Protein AF-A0A537FEA0-F1 (afdb_monomer_lite)

Radius of gyration: 25.4 Å; chains: 1; bounding box: 52×46×59 Å

Sequence (191 aa):
MRYHQATWNEPLLVERSVPGKIGHNSRMLTRKEADLVGEQCWKIIPPPLLREGLPRLPELSEPEVIRHFTRLSQENYAPDLGIYPLGSCTMKYNPKISEVIVQNHKLEKLHPEQEESTIQGILAILYKLERTLAEITGMSRDSLQPAAGAHGEFLGALIMRAHHRSQGELEPVPLWLDSRWSSYHRTQRGW

Secondary structure (DSSP, 8-state):
------------TTTS--TT--S--TTPPPHHHHHHH-TTGGGGS-GGGS-SS--------HHHHHHHHHHHHHTS--TTTS----TTTT-----HHHHHHHTSHHHHT--TTS-GGG-HHHHHHHHHHHHHHHHHHT-S------SSHHHHHHHHHHHHHHHHHHHT---SS-GGGSTTTHHHHHTTS--

Structure (mmCIF, N/CA/C/O backbone):
data_AF-A0A537FEA0-F1
#
_entry.id   AF-A0A537FEA0-F1
#
loop_
_atom_site.group_PDB
_atom_site.id
_atom_site.type_symbol
_atom_site.label_atom_id
_atom_site.label_alt_id
_atom_site.label_comp_id
_atom_site.label_asym_id
_atom_site.label_entity_id
_atom_site.label_seq_id
_atom_site.pdbx_PDB_ins_code
_atom_site.Cartn_x
_atom_site.Cartn_y
_atom_site.Cartn_z
_atom_site.occupancy
_atom_site.B_iso_or_equiv
_atom_site.auth_seq_id
_atom_site.auth_comp_id
_atom_site.auth_asym_id
_atom_site.auth_atom_id
_atom_site.pdbx_PDB_model_num
ATOM 1 N N . MET A 1 1 ? 27.346 -13.649 14.120 1.00 64.88 1 MET A N 1
ATOM 2 C CA . MET A 1 1 ? 27.071 -13.638 12.666 1.00 64.88 1 MET A CA 1
ATOM 3 C C . MET A 1 1 ? 27.475 -12.271 12.136 1.00 64.88 1 MET A C 1
ATOM 5 O O . MET A 1 1 ? 27.083 -11.286 12.747 1.00 64.88 1 MET A O 1
ATOM 9 N N . ARG A 1 2 ? 28.324 -12.191 11.105 1.00 81.00 2 ARG A N 1
ATOM 10 C CA . ARG A 1 2 ? 28.756 -10.918 10.502 1.00 81.00 2 ARG A CA 1
ATOM 11 C C . ARG A 1 2 ? 27.959 -10.727 9.216 1.00 81.00 2 ARG A C 1
ATOM 13 O O . ARG A 1 2 ? 28.070 -11.558 8.321 1.00 81.00 2 ARG A O 1
ATOM 20 N N . TYR A 1 3 ? 27.114 -9.702 9.164 1.00 85.38 3 TYR A N 1
ATOM 21 C CA . TYR A 1 3 ? 26.368 -9.370 7.955 1.00 85.38 3 TYR A CA 1
ATOM 22 C C . TYR A 1 3 ? 27.274 -8.594 6.991 1.00 85.38 3 TYR A C 1
ATOM 24 O O . TYR A 1 3 ? 27.988 -7.682 7.410 1.00 85.38 3 TYR A O 1
ATOM 32 N N . HIS A 1 4 ? 27.257 -8.978 5.718 1.00 88.31 4 HIS A N 1
ATOM 33 C CA . HIS A 1 4 ? 27.987 -8.313 4.644 1.00 88.31 4 HIS A CA 1
ATOM 34 C C . HIS A 1 4 ? 26.969 -7.857 3.598 1.00 88.31 4 HIS A C 1
ATOM 36 O O . HIS A 1 4 ? 26.429 -8.688 2.871 1.00 88.31 4 HIS A O 1
ATOM 42 N N . GLN A 1 5 ? 26.685 -6.553 3.563 1.00 91.19 5 GLN A N 1
ATOM 43 C CA . GLN A 1 5 ? 25.780 -5.959 2.578 1.00 91.19 5 GLN A CA 1
ATOM 44 C C . GLN A 1 5 ? 26.377 -6.130 1.178 1.00 91.19 5 GLN A C 1
ATOM 46 O O . GLN A 1 5 ? 27.566 -5.861 0.983 1.00 91.19 5 GLN A O 1
ATOM 51 N N . ALA A 1 6 ? 25.568 -6.572 0.213 1.00 93.81 6 ALA A N 1
ATOM 52 C CA . ALA A 1 6 ? 25.994 -6.557 -1.179 1.00 93.81 6 ALA A CA 1
ATOM 53 C C . ALA A 1 6 ? 26.132 -5.107 -1.657 1.00 93.81 6 ALA A C 1
ATOM 55 O O . ALA A 1 6 ? 25.351 -4.243 -1.264 1.00 93.81 6 ALA A O 1
ATOM 56 N N . THR A 1 7 ? 27.116 -4.856 -2.512 1.00 94.56 7 THR A N 1
ATOM 57 C CA . THR A 1 7 ? 27.288 -3.576 -3.195 1.00 94.56 7 THR A CA 1
ATOM 58 C C . THR A 1 7 ? 27.452 -3.840 -4.684 1.00 94.56 7 THR A C 1
ATOM 60 O O . THR A 1 7 ? 28.306 -4.617 -5.116 1.00 94.56 7 THR A O 1
ATOM 63 N N . TRP A 1 8 ? 26.605 -3.210 -5.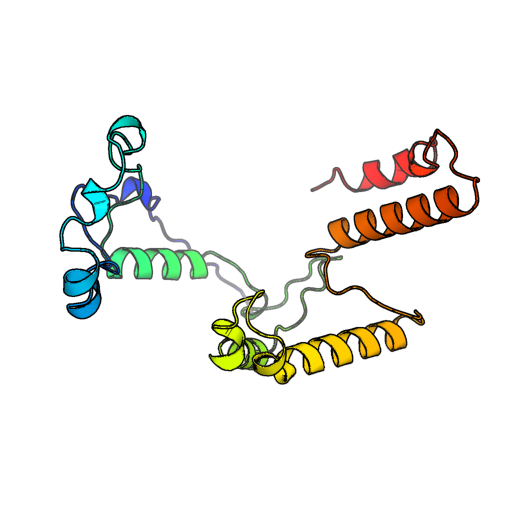481 1.00 94.56 8 TRP A N 1
ATOM 64 C CA . TRP A 1 8 ? 26.554 -3.327 -6.924 1.00 94.56 8 TRP A CA 1
ATOM 65 C C . TRP A 1 8 ? 26.934 -1.979 -7.528 1.00 94.56 8 TRP A C 1
ATOM 67 O O . TRP A 1 8 ? 26.296 -0.961 -7.290 1.00 94.56 8 TRP A O 1
ATOM 77 N N . ASN A 1 9 ? 27.979 -1.959 -8.355 1.00 93.31 9 ASN A N 1
ATOM 78 C CA . ASN A 1 9 ? 28.293 -0.784 -9.166 1.00 93.31 9 ASN A CA 1
ATOM 79 C C . ASN A 1 9 ? 27.363 -0.758 -10.389 1.00 93.31 9 ASN A C 1
ATOM 81 O O . ASN A 1 9 ? 27.760 -1.141 -11.492 1.00 93.31 9 ASN A O 1
ATOM 85 N N . GLU A 1 10 ? 26.093 -0.424 -10.162 1.00 91.62 10 GLU A N 1
ATOM 86 C CA . GLU A 1 10 ? 25.050 -0.408 -11.183 1.00 91.62 10 GLU A CA 1
ATOM 87 C C . GLU A 1 10 ? 24.505 1.016 -11.403 1.00 91.62 10 GLU A C 1
ATOM 89 O O . GLU A 1 10 ? 24.127 1.675 -10.436 1.00 91.62 10 GLU A O 1
ATOM 94 N N . PRO A 1 11 ? 24.431 1.500 -12.657 1.00 94.31 11 PRO A N 1
ATOM 95 C CA . PRO A 1 11 ? 23.817 2.791 -12.961 1.00 94.31 11 PRO A CA 1
ATOM 96 C C . PRO A 1 11 ? 22.295 2.775 -12.746 1.00 94.31 11 PRO A C 1
ATOM 98 O O . PRO A 1 11 ? 21.652 1.720 -12.733 1.00 94.31 11 PRO A O 1
ATOM 101 N N . LEU A 1 12 ? 21.695 3.960 -12.633 1.00 94.12 12 LEU A N 1
ATOM 102 C CA . LEU A 1 12 ? 20.247 4.120 -12.503 1.00 94.12 12 LEU A CA 1
ATOM 103 C C . LEU A 1 12 ? 19.520 3.534 -13.723 1.00 94.12 12 LEU A C 1
ATOM 105 O O . LEU A 1 12 ? 20.030 3.548 -14.845 1.00 94.12 12 LEU A O 1
ATOM 109 N N . LEU A 1 13 ? 18.270 3.089 -13.545 1.00 93.75 13 LEU A N 1
ATOM 110 C CA . LEU A 1 13 ? 17.459 2.554 -14.653 1.00 93.75 13 LEU A CA 1
ATOM 111 C C . LEU A 1 13 ? 17.381 3.505 -15.855 1.00 93.75 13 LEU A C 1
ATOM 113 O O . LEU A 1 13 ? 17.429 3.061 -16.999 1.00 93.75 13 LEU A O 1
ATOM 117 N N . VAL A 1 14 ? 17.289 4.811 -15.593 1.00 93.00 14 VAL A N 1
ATOM 118 C CA . VAL A 1 14 ? 17.223 5.852 -16.631 1.00 93.00 14 VAL A CA 1
ATOM 119 C C . VAL A 1 14 ? 18.514 5.969 -17.441 1.00 93.00 14 VAL A C 1
ATOM 121 O O . VAL A 1 14 ? 18.455 6.267 -18.627 1.00 93.00 14 VAL A O 1
ATOM 124 N N . GLU A 1 15 ? 19.664 5.671 -16.840 1.00 94.38 15 GLU A N 1
ATOM 125 C CA . GLU A 1 15 ? 20.976 5.695 -17.499 1.00 94.38 15 GLU A CA 1
ATOM 126 C C . GLU A 1 15 ? 21.212 4.430 -18.336 1.00 94.38 15 GLU A C 1
ATOM 128 O O . GLU A 1 15 ? 21.978 4.442 -19.294 1.00 94.38 15 GLU A O 1
ATOM 133 N N . ARG A 1 16 ? 20.520 3.333 -18.000 1.00 92.25 16 ARG A N 1
ATOM 134 C CA . ARG A 1 16 ? 20.528 2.072 -18.762 1.00 92.25 16 ARG A CA 1
ATOM 135 C C . ARG A 1 16 ? 19.525 2.053 -19.917 1.00 92.25 16 ARG A C 1
ATOM 137 O O . ARG A 1 16 ? 19.497 1.086 -20.683 1.00 92.25 16 ARG A O 1
ATOM 144 N N . SER A 1 17 ? 18.685 3.081 -20.005 1.00 94.25 17 SER A N 1
ATOM 145 C CA . SER A 1 17 ? 17.630 3.203 -21.004 1.00 94.25 17 SER A CA 1
ATOM 146 C C . SER A 1 17 ? 18.211 3.205 -22.415 1.00 94.25 17 SER A C 1
ATOM 148 O O . SER A 1 17 ? 19.153 3.940 -22.708 1.00 94.25 17 SER A O 1
ATOM 150 N N . VAL A 1 18 ? 17.623 2.409 -23.306 1.00 93.88 18 VAL A N 1
ATOM 151 C CA . VAL A 1 18 ? 17.974 2.401 -24.730 1.00 93.88 18 VAL A CA 1
ATOM 152 C C . VAL A 1 18 ? 16.720 2.731 -25.534 1.00 93.88 18 VAL A C 1
ATOM 154 O O . VAL A 1 18 ? 15.753 1.974 -25.430 1.00 93.88 18 VAL A O 1
ATOM 157 N N . PRO A 1 19 ? 16.726 3.803 -26.349 1.00 92.88 19 PRO A N 1
ATOM 158 C CA . PRO A 1 19 ? 15.563 4.189 -27.139 1.00 92.88 19 PRO A CA 1
ATOM 159 C C . PRO A 1 19 ? 14.991 3.038 -27.973 1.00 92.88 19 PRO A C 1
ATOM 161 O O . PRO A 1 19 ? 15.728 2.322 -28.652 1.00 92.88 19 PRO A O 1
ATOM 164 N N . GLY A 1 20 ? 13.673 2.864 -27.923 1.00 89.56 20 GLY A N 1
ATOM 165 C CA . GLY A 1 20 ? 12.919 1.821 -28.615 1.00 89.56 20 GLY A CA 1
ATOM 166 C C . GLY A 1 20 ? 12.928 0.448 -27.938 1.00 89.56 20 GLY A C 1
ATOM 167 O O . GLY A 1 20 ? 12.318 -0.485 -28.464 1.00 89.56 20 GLY A O 1
ATOM 168 N N . LYS A 1 21 ? 13.608 0.273 -26.797 1.00 92.81 21 LYS A N 1
ATOM 169 C CA . LYS A 1 21 ? 13.678 -1.026 -26.118 1.00 92.81 21 LYS A CA 1
ATOM 170 C C . LYS A 1 21 ? 12.399 -1.303 -25.320 1.00 92.81 21 LYS A C 1
ATOM 172 O O . LYS A 1 21 ? 11.984 -0.515 -24.475 1.00 92.81 21 LYS A O 1
ATOM 177 N N . ILE A 1 22 ? 11.811 -2.477 -25.551 1.00 89.75 22 ILE A N 1
ATOM 178 C CA . ILE A 1 22 ? 10.548 -2.904 -24.937 1.00 89.75 22 ILE A CA 1
ATOM 179 C C . ILE A 1 22 ? 10.812 -4.059 -23.969 1.00 89.75 22 ILE A C 1
ATOM 181 O O . ILE A 1 22 ? 11.431 -5.057 -24.338 1.00 89.75 22 ILE A O 1
ATOM 185 N N . GLY A 1 23 ? 10.323 -3.927 -22.736 1.00 88.94 23 GLY A N 1
ATOM 186 C CA . GLY A 1 23 ? 10.422 -4.968 -21.713 1.00 88.94 23 GLY A CA 1
ATOM 187 C C . GLY A 1 23 ? 9.227 -5.892 -21.707 1.00 88.94 23 GLY A C 1
ATOM 188 O O . GLY A 1 23 ? 9.357 -7.075 -21.996 1.00 88.94 23 GLY A O 1
ATOM 189 N N . HIS A 1 24 ? 8.061 -5.329 -21.420 1.00 85.25 24 HIS A N 1
ATOM 190 C CA . HIS A 1 24 ? 6.809 -6.058 -21.365 1.00 85.25 24 HIS A CA 1
ATOM 191 C C . HIS A 1 24 ? 5.748 -5.289 -22.150 1.00 85.25 24 HIS A C 1
ATOM 193 O O . HIS A 1 24 ? 5.544 -4.096 -21.922 1.00 85.25 24 HIS A O 1
ATOM 199 N N . ASN A 1 25 ? 5.071 -5.967 -23.075 1.00 73.56 25 ASN A N 1
ATOM 200 C CA . ASN A 1 25 ? 3.978 -5.381 -23.843 1.00 73.56 25 ASN A CA 1
ATOM 201 C C . ASN A 1 25 ? 2.633 -5.835 -23.258 1.00 73.56 25 ASN A C 1
ATOM 203 O O . ASN A 1 25 ? 2.031 -6.794 -23.731 1.00 73.56 25 ASN A O 1
ATOM 207 N N . SER A 1 26 ? 2.174 -5.146 -22.211 1.00 63.19 26 SER A N 1
ATOM 208 C CA . SER A 1 26 ? 0.910 -5.447 -21.520 1.00 63.19 26 SER A CA 1
ATOM 209 C C . SER A 1 26 ? -0.341 -4.957 -22.254 1.00 63.19 26 SER A C 1
ATOM 211 O O . SER A 1 26 ? -1.447 -5.172 -21.766 1.00 63.19 26 SER A O 1
ATOM 213 N N . ARG A 1 27 ? -0.201 -4.256 -23.388 1.00 61.91 27 ARG A N 1
ATOM 214 C CA . ARG A 1 27 ? -1.307 -3.531 -24.038 1.00 61.91 27 ARG A CA 1
ATOM 215 C C . ARG A 1 27 ? -1.502 -3.889 -25.507 1.00 61.91 27 ARG A C 1
ATOM 217 O O . ARG A 1 27 ? -1.879 -3.041 -26.311 1.00 61.91 27 ARG A O 1
ATOM 224 N N . MET A 1 28 ? -1.290 -5.149 -25.865 1.00 66.19 28 MET A N 1
ATOM 225 C CA . MET A 1 28 ? -1.922 -5.658 -27.080 1.00 66.19 28 MET A CA 1
ATOM 226 C C . MET A 1 28 ? -3.409 -5.827 -26.773 1.00 66.19 28 MET A C 1
ATOM 228 O O . MET A 1 28 ? -3.755 -6.601 -25.882 1.00 66.19 28 MET A O 1
ATOM 232 N N . LEU A 1 29 ? -4.267 -5.078 -27.475 1.00 70.00 29 LEU A N 1
ATOM 233 C CA . LEU A 1 29 ? -5.712 -5.295 -27.412 1.00 70.00 29 LEU A CA 1
ATOM 234 C C . LEU A 1 29 ? -5.974 -6.779 -27.672 1.00 70.00 29 LEU A C 1
ATOM 236 O O . LEU A 1 29 ? -5.484 -7.345 -28.655 1.00 70.00 29 LEU A O 1
ATOM 240 N N . THR A 1 30 ? -6.744 -7.423 -26.802 1.00 79.12 30 THR A N 1
ATOM 241 C CA . THR A 1 30 ? -7.284 -8.736 -27.137 1.00 79.12 30 THR A CA 1
ATOM 242 C C . THR A 1 30 ? -8.150 -8.598 -28.384 1.00 79.12 30 THR A C 1
ATOM 244 O O . THR A 1 30 ? -8.709 -7.537 -28.661 1.00 79.12 30 THR A O 1
ATOM 247 N N . ARG A 1 31 ? -8.320 -9.688 -29.137 1.00 78.62 31 ARG A N 1
ATOM 248 C CA . ARG A 1 31 ? -9.149 -9.664 -30.350 1.00 78.62 31 ARG A CA 1
ATOM 249 C C . ARG A 1 31 ? -10.565 -9.138 -30.076 1.00 78.62 31 ARG A C 1
ATOM 251 O O . ARG A 1 31 ? -11.065 -8.326 -30.835 1.00 78.62 31 ARG A O 1
ATOM 258 N N . LYS A 1 32 ? -11.148 -9.511 -28.930 1.00 82.81 32 LYS A N 1
ATOM 259 C CA . LYS A 1 32 ? -12.459 -9.017 -28.482 1.00 82.81 32 LYS A CA 1
ATOM 260 C C . LYS A 1 32 ? -12.472 -7.511 -28.220 1.00 82.81 32 LYS A C 1
ATOM 262 O O . LYS A 1 32 ? -13.445 -6.851 -28.556 1.00 82.81 32 LYS A O 1
ATOM 267 N N . GLU A 1 33 ? -11.426 -6.969 -27.605 1.00 81.44 33 GLU A N 1
ATOM 268 C CA . GLU A 1 33 ? -11.328 -5.525 -27.373 1.00 81.44 33 GLU A CA 1
ATOM 269 C C . GLU A 1 33 ? -11.119 -4.779 -28.691 1.00 81.44 33 GLU A C 1
ATOM 271 O O . GLU A 1 33 ? -11.784 -3.777 -28.926 1.00 81.44 33 GLU A O 1
ATOM 276 N N . ALA A 1 34 ? -10.266 -5.295 -29.581 1.00 82.06 34 ALA A N 1
ATOM 277 C CA . ALA A 1 34 ? -10.060 -4.720 -30.907 1.00 82.06 34 ALA A CA 1
ATOM 278 C C . ALA A 1 34 ? -11.358 -4.705 -31.734 1.00 82.06 34 ALA A C 1
ATOM 280 O O . ALA A 1 34 ? -11.646 -3.698 -32.375 1.00 82.06 34 ALA A O 1
ATOM 281 N N . ASP A 1 35 ? -12.172 -5.762 -31.657 1.00 84.38 35 ASP A N 1
ATOM 282 C CA . ASP A 1 35 ? -13.484 -5.825 -32.312 1.00 84.38 35 ASP A CA 1
ATOM 283 C C . ASP A 1 35 ? -14.481 -4.798 -31.728 1.00 84.38 35 ASP A C 1
ATOM 285 O O . ASP A 1 35 ? -15.324 -4.274 -32.454 1.00 84.38 35 ASP A O 1
ATOM 289 N N . LEU A 1 36 ? -14.389 -4.485 -30.427 1.00 83.56 36 LEU A N 1
ATOM 290 C CA . LEU A 1 36 ? -15.291 -3.550 -29.740 1.00 83.56 36 LEU A CA 1
ATOM 291 C C . LEU A 1 36 ? -14.905 -2.078 -29.918 1.00 83.56 36 LEU A C 1
ATOM 293 O O . LEU A 1 36 ? -15.780 -1.238 -30.120 1.00 83.56 36 LEU A O 1
ATOM 297 N N . VAL A 1 37 ? -13.618 -1.747 -29.789 1.00 80.31 37 VAL A N 1
ATOM 298 C CA . VAL A 1 37 ? -13.143 -0.350 -29.766 1.00 80.31 37 VAL A CA 1
ATOM 299 C C . VAL A 1 37 ? -12.335 0.047 -31.004 1.00 80.31 37 VAL A C 1
ATOM 301 O O . VAL A 1 37 ? -12.021 1.225 -31.178 1.00 80.31 37 VAL A O 1
ATOM 304 N N . GLY A 1 38 ? -12.014 -0.910 -31.876 1.00 79.88 38 GLY A N 1
ATOM 305 C CA . GLY A 1 38 ? -11.121 -0.728 -33.016 1.00 79.88 38 GLY A CA 1
ATOM 306 C C . GLY A 1 38 ? -9.644 -0.670 -32.610 1.00 79.88 38 GLY A C 1
ATOM 307 O O . GLY A 1 38 ? -9.281 -0.173 -31.544 1.00 79.88 38 GLY A O 1
ATOM 308 N N . GLU A 1 39 ? -8.751 -1.116 -33.498 1.00 77.25 39 GLU A N 1
ATOM 309 C CA . GLU A 1 39 ? -7.291 -1.114 -33.269 1.00 77.25 39 GLU A CA 1
ATOM 310 C C . GLU A 1 39 ? -6.698 0.293 -33.050 1.00 77.25 39 GLU A C 1
ATOM 312 O O . GLU A 1 39 ? -5.597 0.449 -32.526 1.00 77.25 39 GLU A O 1
ATOM 317 N N . GLN A 1 40 ? -7.431 1.337 -33.443 1.00 78.88 40 GLN A N 1
ATOM 318 C CA . GLN A 1 40 ? -7.041 2.741 -33.304 1.00 78.88 40 GLN A CA 1
ATOM 319 C C . GLN A 1 40 ? -8.017 3.512 -32.411 1.00 78.88 40 GLN A C 1
ATOM 321 O O . GLN A 1 40 ? -8.308 4.679 -32.674 1.00 78.88 40 GLN A O 1
ATOM 326 N N . CYS A 1 41 ? -8.520 2.870 -31.352 1.00 75.25 41 CYS A N 1
ATOM 327 C CA . CYS A 1 41 ? -9.482 3.453 -30.413 1.00 75.25 41 CYS A CA 1
ATOM 328 C C . CYS A 1 41 ? -9.048 4.821 -29.858 1.00 75.25 41 CYS A C 1
ATOM 330 O O . CYS A 1 41 ? -9.886 5.684 -29.620 1.00 75.25 41 CYS A O 1
ATOM 332 N N . TRP A 1 42 ? -7.741 5.075 -29.743 1.00 78.19 42 TRP A N 1
ATOM 333 C CA . TRP A 1 42 ? -7.177 6.359 -29.316 1.00 78.19 42 TRP A CA 1
ATOM 334 C C . TRP A 1 42 ? -7.552 7.546 -30.221 1.00 78.19 42 TRP A C 1
ATOM 336 O O . TRP A 1 42 ? -7.508 8.682 -29.757 1.00 78.19 42 TRP A O 1
ATOM 346 N N . LYS A 1 43 ? -7.971 7.319 -31.476 1.00 82.19 43 LYS A N 1
ATOM 347 C CA . LYS A 1 43 ? -8.463 8.378 -32.379 1.00 82.19 43 LYS A CA 1
ATOM 348 C C . LYS A 1 43 ? -9.756 9.043 -31.898 1.00 82.19 43 LYS A C 1
ATOM 350 O O . LYS A 1 43 ? -10.088 10.114 -32.394 1.00 82.19 43 LYS A O 1
ATOM 355 N N . ILE A 1 44 ? -10.475 8.434 -30.948 1.00 86.50 44 ILE A N 1
ATOM 356 C CA . ILE A 1 44 ? -11.645 9.057 -30.312 1.00 86.50 44 ILE A CA 1
ATOM 357 C C . ILE A 1 44 ? -11.259 10.254 -29.432 1.00 86.50 44 ILE A C 1
ATOM 359 O O . ILE A 1 44 ? -12.096 11.106 -29.146 1.00 86.50 44 ILE A O 1
ATOM 363 N N . ILE A 1 45 ? -10.000 10.321 -28.988 1.00 87.75 45 ILE A N 1
ATOM 364 C CA . ILE A 1 45 ? -9.514 11.381 -28.110 1.00 87.75 45 ILE A CA 1
ATOM 365 C C . ILE A 1 45 ? -9.259 12.635 -28.963 1.00 87.75 45 ILE A C 1
ATOM 367 O O . ILE A 1 45 ? -8.456 12.575 -29.899 1.00 87.75 45 ILE A O 1
ATOM 371 N N . PRO A 1 46 ? -9.903 13.779 -28.655 1.00 90.88 46 PRO A N 1
ATOM 372 C CA . PRO A 1 46 ? -9.660 15.037 -29.352 1.00 90.88 46 PRO A CA 1
ATOM 373 C C . PRO A 1 46 ? -8.166 15.399 -29.385 1.00 90.88 46 PRO A C 1
ATOM 375 O O . PRO A 1 46 ? -7.508 15.288 -28.347 1.00 90.88 46 PRO A O 1
ATOM 378 N N . PRO A 1 47 ? -7.626 15.905 -30.514 1.00 90.00 47 PRO A N 1
ATOM 379 C CA . PRO A 1 47 ? -6.200 16.215 -30.637 1.00 90.00 47 PRO A CA 1
ATOM 380 C C . PRO A 1 47 ? -5.610 17.092 -29.518 1.00 90.00 47 PRO A C 1
ATOM 382 O O . PRO A 1 47 ? -4.519 16.765 -29.063 1.00 90.00 47 PRO A O 1
ATOM 385 N N . PRO A 1 48 ? -6.307 18.123 -28.987 1.00 93.19 48 PRO A N 1
ATOM 386 C CA . PRO A 1 48 ? -5.785 18.930 -27.877 1.00 93.19 48 PRO A CA 1
ATOM 387 C C . PRO A 1 48 ? -5.608 18.174 -26.550 1.00 93.19 48 PRO A C 1
ATOM 389 O O . PRO A 1 48 ? -4.972 18.688 -25.636 1.00 93.19 48 PRO A O 1
ATOM 392 N N . LEU A 1 49 ? -6.205 16.986 -26.415 1.00 92.50 49 LEU A N 1
ATOM 393 C CA . LEU A 1 49 ? -6.092 16.130 -25.231 1.00 92.50 49 LEU A CA 1
ATOM 394 C C . LEU A 1 49 ? -5.043 15.025 -25.406 1.00 92.50 49 LEU A C 1
ATOM 396 O O . LEU A 1 49 ? -4.730 14.316 -24.448 1.00 92.50 49 LEU A O 1
ATOM 400 N N . LEU A 1 50 ? -4.507 14.854 -26.619 1.00 89.75 50 LEU A N 1
ATOM 401 C CA . LEU A 1 50 ? -3.423 13.917 -26.862 1.00 89.75 50 LEU A CA 1
ATOM 402 C C . LEU A 1 50 ? -2.128 14.488 -26.295 1.00 89.75 50 LEU A C 1
ATOM 404 O O . LEU A 1 50 ? -1.783 15.650 -26.492 1.00 89.75 50 LEU A O 1
ATOM 408 N N . ARG A 1 51 ? -1.385 13.638 -25.591 1.00 89.38 51 ARG A N 1
ATOM 409 C CA . ARG A 1 51 ? -0.066 14.001 -25.088 1.00 89.38 51 ARG A CA 1
ATOM 410 C C . ARG A 1 51 ? 0.886 14.236 -26.260 1.00 89.38 51 ARG A C 1
ATOM 412 O O . ARG A 1 51 ? 1.069 13.354 -27.097 1.00 89.38 51 ARG A O 1
ATOM 419 N N . GLU A 1 52 ? 1.569 15.372 -26.248 1.00 88.25 52 GLU A N 1
ATOM 420 C CA . GLU A 1 52 ? 2.703 15.615 -27.133 1.00 88.25 52 GLU A CA 1
ATOM 421 C C . GLU A 1 52 ? 3.948 14.893 -26.593 1.00 88.25 52 GLU A C 1
ATOM 423 O O . GLU A 1 52 ? 4.465 15.203 -25.517 1.00 88.25 52 GLU A O 1
ATOM 428 N N . GLY A 1 53 ? 4.416 13.889 -27.337 1.00 86.50 53 GLY A N 1
ATOM 429 C CA . GLY A 1 53 ? 5.619 13.124 -27.012 1.00 86.50 53 GLY A CA 1
ATOM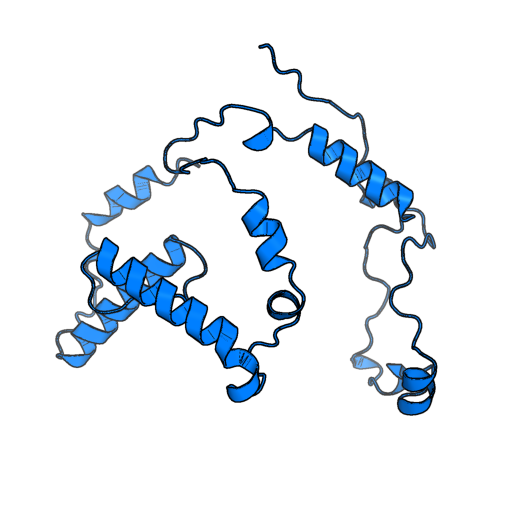 430 C C . GLY A 1 53 ? 5.441 12.049 -25.933 1.00 86.50 53 GLY A C 1
ATOM 431 O O . GLY A 1 53 ? 4.493 12.030 -25.142 1.00 86.50 53 GLY A O 1
ATOM 432 N N . LEU A 1 54 ? 6.390 11.114 -25.898 1.00 86.19 54 LEU A N 1
ATOM 433 C CA . LEU A 1 54 ? 6.396 10.023 -24.926 1.00 86.19 54 LEU A CA 1
ATOM 434 C C . LEU A 1 54 ? 6.844 10.515 -23.538 1.00 86.19 54 LEU A C 1
ATOM 436 O O . LEU A 1 54 ? 7.652 11.444 -23.431 1.00 86.19 54 LEU A O 1
ATOM 440 N N . PRO A 1 55 ? 6.342 9.917 -22.442 1.00 89.50 55 PRO A N 1
ATOM 441 C CA . PRO A 1 55 ? 6.939 10.134 -21.132 1.00 89.50 55 PRO A CA 1
ATOM 442 C C . PRO A 1 55 ? 8.394 9.663 -21.119 1.00 89.50 55 PRO A C 1
ATOM 444 O O . PRO A 1 55 ? 8.729 8.650 -21.723 1.00 89.50 55 PRO A O 1
ATOM 447 N N . ARG A 1 56 ? 9.244 10.373 -20.371 1.00 90.12 56 ARG A N 1
ATOM 448 C CA . ARG A 1 56 ? 10.655 10.015 -20.151 1.00 90.12 56 ARG A CA 1
ATOM 449 C C . ARG A 1 56 ? 10.785 8.861 -19.147 1.00 90.12 56 ARG A C 1
ATOM 451 O O . ARG A 1 56 ? 11.373 9.026 -18.083 1.00 90.12 56 ARG A O 1
ATOM 458 N N . LEU A 1 57 ? 10.149 7.733 -19.450 1.00 92.50 57 LEU A N 1
ATOM 459 C CA . LEU A 1 57 ? 10.310 6.480 -18.715 1.00 92.50 57 LEU A CA 1
ATOM 460 C C . LEU A 1 57 ? 11.502 5.704 -19.291 1.00 92.50 57 LEU A C 1
ATOM 462 O O . LEU A 1 57 ? 11.770 5.830 -20.484 1.00 92.50 57 LEU A O 1
ATOM 466 N N . PRO A 1 58 ? 12.219 4.915 -18.474 1.00 94.00 58 PRO A N 1
ATOM 467 C CA . PRO A 1 58 ? 13.322 4.107 -18.970 1.00 94.00 58 PRO A CA 1
ATOM 468 C C . PRO A 1 58 ? 12.821 2.995 -19.904 1.00 94.00 58 PRO A C 1
ATOM 470 O O . PRO A 1 58 ? 11.868 2.280 -19.595 1.00 94.00 58 PRO A O 1
ATOM 473 N N . GLU A 1 59 ? 13.506 2.834 -21.030 1.00 94.62 59 GLU A N 1
ATOM 474 C CA . GLU A 1 59 ? 13.240 1.842 -22.071 1.00 94.62 59 GLU A CA 1
ATOM 475 C C . GLU A 1 59 ? 14.204 0.661 -21.892 1.00 94.62 59 GLU A C 1
ATOM 477 O O . GLU A 1 59 ? 15.401 0.733 -22.197 1.00 94.62 59 GLU A O 1
ATOM 482 N N . LEU A 1 60 ? 13.691 -0.418 -21.299 1.00 94.56 60 LEU A N 1
ATOM 483 C CA . LEU A 1 60 ? 14.462 -1.541 -20.762 1.00 94.56 60 LEU A CA 1
ATOM 484 C C . LEU A 1 60 ? 13.785 -2.866 -21.091 1.00 94.56 60 LEU A C 1
ATOM 486 O O . LEU A 1 60 ? 12.562 -2.939 -21.145 1.00 94.56 60 LEU A O 1
ATOM 490 N N . SER A 1 61 ? 14.574 -3.925 -21.251 1.00 94.62 61 SER A N 1
ATOM 491 C CA . SER A 1 61 ? 14.053 -5.287 -21.378 1.00 94.62 61 SER A CA 1
ATOM 492 C C . SER A 1 61 ? 13.630 -5.847 -20.013 1.00 94.62 61 SER A C 1
ATOM 494 O O . SER A 1 61 ? 14.177 -5.460 -18.978 1.00 94.62 61 SER A O 1
ATOM 496 N N . GLU A 1 62 ? 12.698 -6.803 -19.985 1.00 94.62 62 GLU A N 1
ATOM 497 C CA . GLU A 1 62 ? 12.243 -7.432 -18.734 1.00 94.62 62 GLU A CA 1
ATOM 498 C C . GLU A 1 62 ? 13.404 -8.036 -17.907 1.00 94.62 62 GLU A C 1
ATOM 500 O O . GLU A 1 62 ? 13.493 -7.740 -16.712 1.00 94.62 62 GLU A O 1
ATOM 505 N N . PRO A 1 63 ? 14.383 -8.760 -18.495 1.00 95.00 63 PRO A N 1
ATOM 506 C CA . PRO A 1 63 ? 15.535 -9.251 -17.738 1.00 95.00 63 PRO A CA 1
ATOM 507 C C . PRO A 1 63 ? 16.413 -8.143 -17.144 1.00 95.00 63 PRO A C 1
ATOM 509 O O . PRO A 1 63 ? 17.046 -8.354 -16.110 1.00 95.00 63 PRO A O 1
ATOM 512 N N . GLU A 1 64 ? 16.501 -6.972 -17.784 1.00 94.94 64 GLU A N 1
ATOM 513 C CA . GLU A 1 64 ? 17.248 -5.835 -17.232 1.00 94.94 64 GLU A CA 1
ATOM 514 C C . GLU A 1 64 ? 16.566 -5.281 -15.983 1.00 94.94 64 GLU A C 1
ATOM 516 O O . GLU A 1 64 ? 17.251 -5.057 -14.985 1.00 94.94 64 GLU A O 1
ATOM 521 N N . VAL A 1 65 ? 15.237 -5.141 -16.019 1.00 95.12 65 VAL A N 1
ATOM 522 C CA . VAL A 1 65 ? 14.425 -4.693 -14.880 1.00 95.12 65 VAL A CA 1
ATOM 523 C C . VAL A 1 65 ? 14.523 -5.685 -13.719 1.00 95.12 65 VAL A C 1
ATOM 525 O O . VAL A 1 65 ? 14.800 -5.281 -12.590 1.00 95.12 65 VAL A O 1
ATOM 528 N N . ILE A 1 66 ? 14.378 -6.987 -13.995 1.00 95.94 66 ILE A N 1
ATOM 529 C CA . ILE A 1 66 ? 14.481 -8.037 -12.970 1.00 95.94 66 ILE A CA 1
ATOM 530 C C . ILE A 1 66 ? 15.861 -8.014 -12.306 1.00 95.94 66 ILE A C 1
ATOM 532 O O . ILE A 1 66 ? 15.952 -8.023 -11.077 1.00 95.94 66 ILE A O 1
ATOM 536 N N . ARG A 1 67 ? 16.945 -7.958 -13.096 1.00 95.50 67 ARG A N 1
ATOM 537 C CA . ARG A 1 67 ? 18.315 -7.903 -12.554 1.00 95.50 67 ARG A CA 1
ATOM 538 C C . ARG A 1 67 ? 18.517 -6.674 -11.676 1.00 95.50 67 ARG A C 1
ATOM 540 O O . ARG A 1 67 ? 19.089 -6.818 -10.601 1.00 95.50 67 ARG A O 1
ATOM 547 N N . HIS A 1 68 ? 18.029 -5.515 -12.114 1.00 95.88 68 HIS A N 1
ATOM 548 C CA . HIS A 1 68 ? 18.165 -4.271 -11.366 1.00 95.88 68 HIS A CA 1
ATOM 549 C C . HIS A 1 68 ? 17.495 -4.357 -9.990 1.00 95.88 68 HIS A C 1
ATOM 551 O O . HIS A 1 68 ? 18.161 -4.196 -8.972 1.00 95.88 68 HIS A O 1
ATOM 557 N N . PHE A 1 69 ? 16.202 -4.696 -9.932 1.00 96.69 69 PHE A N 1
ATOM 558 C CA . PHE A 1 69 ? 15.483 -4.758 -8.654 1.00 96.69 69 PHE A CA 1
ATOM 559 C C . PHE A 1 69 ? 15.955 -5.905 -7.753 1.00 96.69 69 PHE A C 1
ATOM 561 O O . PHE A 1 69 ? 15.977 -5.754 -6.533 1.00 96.69 69 PHE A O 1
ATOM 568 N N . THR A 1 70 ? 16.404 -7.024 -8.332 1.00 96.56 70 THR A N 1
ATOM 569 C CA . THR A 1 70 ? 17.021 -8.113 -7.557 1.00 96.56 70 THR A CA 1
ATOM 570 C C . THR A 1 70 ? 18.304 -7.637 -6.882 1.00 96.56 70 THR A C 1
ATOM 572 O O . THR A 1 70 ? 18.495 -7.880 -5.695 1.00 96.56 70 THR A O 1
ATOM 575 N N . ARG A 1 71 ? 19.173 -6.921 -7.598 1.00 95.81 71 ARG A N 1
ATOM 576 C CA . ARG A 1 71 ? 20.415 -6.380 -7.032 1.00 95.81 71 ARG A CA 1
ATOM 577 C C . ARG A 1 71 ? 20.139 -5.297 -6.002 1.00 95.81 71 ARG A C 1
ATOM 579 O O . ARG A 1 71 ? 20.663 -5.395 -4.901 1.00 95.81 71 ARG A O 1
ATOM 586 N N . LEU A 1 72 ? 19.231 -4.368 -6.298 1.00 95.19 72 LEU A N 1
ATOM 587 C CA . LEU A 1 72 ? 18.815 -3.325 -5.359 1.00 95.19 72 LEU A CA 1
ATOM 588 C C . LEU A 1 72 ? 18.246 -3.916 -4.057 1.00 95.19 72 LEU A C 1
ATOM 590 O O . LEU A 1 72 ? 18.544 -3.427 -2.972 1.00 95.19 72 LEU A O 1
ATOM 594 N N . SER A 1 73 ? 17.492 -5.020 -4.130 1.00 95.44 73 SER A N 1
ATOM 595 C CA . SER A 1 73 ? 17.024 -5.716 -2.922 1.00 95.44 73 SER A CA 1
ATOM 596 C C . SER A 1 73 ? 18.162 -6.289 -2.070 1.00 95.44 73 SER A C 1
ATOM 598 O O . SER A 1 73 ? 18.031 -6.353 -0.852 1.00 95.44 73 SER A O 1
ATOM 600 N N . GLN A 1 74 ? 19.287 -6.666 -2.685 1.00 94.31 74 GLN A N 1
ATOM 601 C CA . GLN A 1 74 ? 20.470 -7.168 -1.982 1.00 94.31 74 GLN A CA 1
ATOM 602 C C . GLN A 1 74 ? 21.313 -6.042 -1.374 1.00 94.31 74 GLN A C 1
ATOM 604 O O . GLN A 1 74 ? 22.151 -6.328 -0.520 1.00 94.31 74 GLN A O 1
ATOM 609 N N . GLU A 1 75 ? 21.110 -4.789 -1.793 1.00 94.38 75 GLU A N 1
ATOM 610 C CA . GLU A 1 75 ? 21.718 -3.587 -1.195 1.00 94.38 75 GLU A CA 1
ATOM 611 C C . GLU A 1 75 ? 20.898 -3.021 -0.028 1.00 94.38 75 GLU A C 1
ATOM 613 O O . GLU A 1 75 ? 21.371 -2.137 0.683 1.00 94.38 75 GLU A O 1
ATOM 618 N N . ASN A 1 76 ? 19.701 -3.566 0.218 1.00 93.00 76 ASN A N 1
ATOM 619 C CA . ASN A 1 76 ? 18.887 -3.232 1.379 1.00 93.00 76 ASN A CA 1
ATOM 620 C C . ASN A 1 76 ? 19.076 -4.244 2.512 1.00 93.00 76 ASN A C 1
ATOM 622 O O . ASN A 1 76 ? 19.092 -5.460 2.306 1.00 93.00 76 ASN A O 1
ATOM 626 N N . TYR A 1 77 ? 19.163 -3.735 3.738 1.00 93.25 77 TYR A N 1
ATOM 627 C CA . TYR A 1 77 ? 18.981 -4.548 4.934 1.00 93.25 77 TYR A CA 1
ATOM 628 C C . TYR A 1 77 ? 17.485 -4.630 5.261 1.00 93.25 77 TYR A C 1
ATOM 630 O O . TYR A 1 77 ? 16.758 -3.648 5.118 1.00 93.25 77 TYR A O 1
ATOM 638 N N . ALA A 1 78 ? 17.010 -5.794 5.702 1.00 91.81 78 ALA A N 1
ATOM 639 C CA . ALA A 1 78 ? 15.596 -6.033 5.979 1.00 91.81 78 ALA A CA 1
ATOM 640 C C . ALA A 1 78 ? 15.416 -6.844 7.273 1.00 91.81 78 ALA A C 1
ATOM 642 O O . ALA A 1 78 ? 16.309 -7.618 7.626 1.00 91.81 78 ALA A O 1
ATOM 643 N N . PRO A 1 79 ? 14.257 -6.742 7.955 1.00 92.31 79 PRO A N 1
ATOM 644 C CA . PRO A 1 79 ? 13.945 -7.557 9.138 1.00 92.31 79 PRO A CA 1
ATOM 645 C C . PRO A 1 79 ? 14.004 -9.070 8.890 1.00 92.31 79 PRO A C 1
ATOM 647 O O . PRO A 1 79 ? 14.220 -9.843 9.817 1.00 92.31 79 PRO A O 1
ATOM 650 N N . ASP A 1 80 ? 13.844 -9.496 7.634 1.00 91.75 80 ASP A N 1
ATOM 651 C CA . ASP A 1 80 ? 13.983 -10.898 7.229 1.00 91.75 80 ASP A CA 1
ATOM 652 C C . ASP A 1 80 ? 15.437 -11.406 7.293 1.00 91.75 80 ASP A C 1
ATOM 654 O O . ASP A 1 80 ? 15.662 -12.612 7.365 1.00 91.75 80 ASP A O 1
ATOM 658 N N . LEU A 1 81 ? 16.428 -10.506 7.251 1.00 91.56 81 LEU A N 1
ATOM 659 C CA . LEU A 1 81 ? 17.855 -10.849 7.236 1.00 91.56 81 LEU A CA 1
ATOM 660 C C . LEU A 1 81 ? 18.470 -10.903 8.641 1.00 91.56 81 LEU A C 1
ATOM 662 O O . LEU A 1 81 ? 19.517 -11.525 8.829 1.00 91.56 81 LEU A O 1
ATOM 666 N N . GLY A 1 82 ? 17.846 -10.258 9.628 1.00 90.75 82 GLY A N 1
ATOM 667 C CA . GLY A 1 82 ? 18.344 -10.214 10.997 1.00 90.75 82 GLY A CA 1
ATOM 668 C C . GLY A 1 82 ? 17.637 -9.179 11.872 1.00 90.75 82 GLY A C 1
ATOM 669 O O . GLY A 1 82 ? 16.614 -8.605 11.507 1.00 90.75 82 GLY A O 1
ATOM 670 N N . ILE A 1 83 ? 18.200 -8.937 13.059 1.00 91.94 83 ILE A N 1
ATOM 671 C CA . ILE A 1 83 ? 17.637 -7.993 14.036 1.00 91.94 83 ILE A CA 1
ATOM 672 C C . ILE A 1 83 ? 17.656 -6.573 13.456 1.00 91.94 83 ILE A C 1
ATOM 674 O O . ILE A 1 83 ? 18.678 -6.133 12.924 1.00 91.94 83 ILE A O 1
ATOM 678 N N . TYR A 1 84 ? 16.538 -5.860 13.609 1.00 94.12 84 TYR A N 1
ATOM 679 C CA . TYR A 1 84 ? 16.327 -4.506 13.094 1.00 94.12 84 TYR A CA 1
ATOM 680 C C . TYR A 1 84 ? 15.853 -3.568 14.231 1.00 94.12 84 TYR A C 1
ATOM 682 O O . TYR A 1 84 ? 14.657 -3.308 14.366 1.00 94.12 84 TYR A O 1
ATOM 690 N N . PRO A 1 85 ? 16.752 -3.093 15.120 1.00 92.19 85 PRO A N 1
ATOM 691 C CA . PRO A 1 85 ? 16.374 -2.494 16.403 1.00 92.19 85 PRO A CA 1
ATOM 692 C C . PRO A 1 85 ? 16.047 -0.995 16.285 1.00 92.19 85 PRO A C 1
ATOM 694 O O . PRO A 1 85 ? 16.700 -0.152 16.897 1.00 92.19 85 PRO A O 1
ATOM 697 N N . LEU A 1 86 ? 15.028 -0.652 15.495 1.00 91.94 86 LEU A N 1
ATOM 698 C CA . LEU A 1 86 ? 14.522 0.719 15.426 1.00 91.94 86 LEU A CA 1
ATOM 699 C C . LEU A 1 86 ? 13.477 0.972 16.517 1.00 91.94 86 LEU A C 1
ATOM 701 O O . LEU A 1 86 ? 12.404 0.358 16.528 1.00 91.94 86 LEU A O 1
ATOM 705 N N . GLY A 1 87 ? 13.790 1.902 17.422 1.00 93.56 87 GLY A N 1
ATOM 706 C CA . GLY A 1 87 ? 12.844 2.407 18.417 1.00 93.56 87 GLY A CA 1
ATOM 707 C C . GLY A 1 87 ? 11.615 3.032 17.753 1.00 93.56 87 GLY A C 1
ATOM 708 O O . GLY A 1 87 ? 11.714 3.597 16.668 1.00 93.56 87 GLY A O 1
ATOM 709 N N . SER A 1 88 ? 10.449 2.900 18.388 1.00 93.00 88 SER A N 1
ATOM 710 C CA . SER A 1 88 ? 9.144 3.403 17.912 1.00 93.00 88 SER A CA 1
ATOM 711 C C . SER A 1 88 ? 8.599 2.808 16.601 1.00 93.00 88 SER A C 1
ATOM 713 O O . SER A 1 88 ? 7.407 2.935 16.350 1.00 93.00 88 SER A O 1
ATOM 715 N N . CYS A 1 89 ? 9.404 2.111 15.793 1.00 93.31 89 CYS A N 1
ATOM 716 C CA . CYS A 1 89 ? 8.950 1.486 14.542 1.00 93.31 89 CYS A CA 1
ATOM 717 C C . CYS A 1 89 ? 8.340 0.089 14.732 1.00 93.31 89 CYS A C 1
ATOM 719 O O . CYS A 1 89 ? 7.688 -0.421 13.828 1.00 93.31 89 CYS A O 1
ATOM 721 N N . THR A 1 90 ? 8.576 -0.551 15.885 1.00 92.88 90 THR A N 1
ATOM 722 C CA . THR A 1 90 ? 8.095 -1.912 16.196 1.00 92.88 90 THR A CA 1
ATOM 723 C C . THR A 1 90 ? 8.380 -2.901 15.054 1.00 92.88 90 THR A C 1
ATOM 725 O O . THR A 1 90 ? 7.468 -3.553 14.542 1.00 92.88 90 THR A O 1
ATOM 728 N N . MET A 1 91 ? 9.655 -3.023 14.662 1.00 94.62 91 MET A N 1
ATOM 729 C CA . MET A 1 91 ? 10.131 -3.909 13.585 1.00 94.62 91 MET A CA 1
ATOM 730 C C . MET A 1 91 ? 10.022 -5.397 13.969 1.00 94.62 91 MET A C 1
ATOM 732 O O . MET A 1 91 ? 11.015 -6.085 14.203 1.00 94.62 91 MET A O 1
ATOM 736 N N . LYS A 1 92 ? 8.785 -5.879 14.102 1.00 94.44 92 LYS A N 1
ATOM 737 C CA . LYS A 1 92 ? 8.440 -7.268 14.406 1.00 94.44 92 LYS A CA 1
ATOM 738 C C . LYS A 1 92 ? 8.495 -8.122 13.141 1.00 94.44 92 LYS A C 1
ATOM 740 O O . LYS A 1 92 ? 8.489 -7.606 12.030 1.00 94.44 92 LYS A O 1
ATOM 745 N N . TYR A 1 93 ? 8.488 -9.438 13.322 1.00 94.50 93 TYR A N 1
ATOM 746 C CA . TYR A 1 93 ? 8.352 -10.371 12.209 1.00 94.50 93 TYR A CA 1
ATOM 747 C C . TYR A 1 93 ? 7.048 -10.132 11.429 1.00 94.50 93 TYR A C 1
ATOM 749 O O . TYR A 1 93 ? 5.979 -10.029 12.033 1.00 94.50 93 TYR A O 1
ATOM 757 N N . ASN A 1 94 ? 7.144 -10.105 10.097 1.00 95.75 94 ASN A N 1
ATOM 758 C CA . ASN A 1 94 ? 6.016 -10.078 9.167 1.00 95.75 94 ASN A CA 1
ATOM 759 C C . ASN A 1 94 ? 5.710 -11.517 8.701 1.00 95.75 94 ASN A C 1
ATOM 761 O O . ASN A 1 94 ? 6.453 -12.051 7.868 1.00 95.75 94 ASN A O 1
ATOM 765 N N . PRO A 1 95 ? 4.644 -12.171 9.209 1.00 96.38 95 PRO A N 1
ATOM 766 C CA . PRO A 1 95 ? 4.323 -13.546 8.843 1.00 96.38 95 PRO A CA 1
ATOM 767 C C . PRO A 1 95 ? 4.127 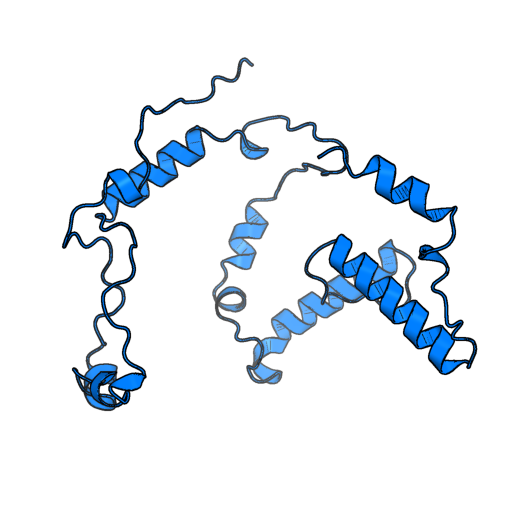-13.716 7.341 1.00 96.38 95 PRO A C 1
ATOM 769 O O . PRO A 1 95 ? 3.280 -13.059 6.745 1.00 96.38 95 PRO A O 1
ATOM 772 N N . LYS A 1 96 ? 4.867 -14.646 6.723 1.00 95.62 96 LYS A N 1
ATOM 773 C CA . LYS A 1 96 ? 4.783 -14.875 5.265 1.00 95.62 96 LYS A CA 1
ATOM 774 C C . LYS A 1 96 ? 3.416 -15.387 4.817 1.00 95.62 96 LYS A C 1
ATOM 776 O O . LYS A 1 96 ? 3.014 -15.148 3.686 1.00 95.62 96 LYS A O 1
ATOM 781 N N . ILE A 1 97 ? 2.670 -16.020 5.722 1.00 97.12 97 ILE A N 1
ATOM 782 C CA . ILE A 1 97 ? 1.279 -16.402 5.472 1.00 97.12 97 ILE A CA 1
ATOM 783 C C . ILE A 1 97 ? 0.378 -15.189 5.193 1.00 97.12 97 ILE A C 1
ATOM 785 O O . ILE A 1 97 ? -0.562 -15.313 4.415 1.00 97.12 97 ILE A O 1
ATOM 789 N N . SER A 1 98 ? 0.675 -14.013 5.760 1.00 95.88 98 SER A N 1
ATOM 790 C CA . SER A 1 98 ? -0.102 -12.796 5.508 1.00 95.88 98 SER A CA 1
ATOM 791 C C . SER A 1 98 ? -0.028 -12.381 4.039 1.00 95.88 98 SER A C 1
ATOM 793 O O . SER A 1 98 ? -1.064 -12.078 3.455 1.00 95.88 98 SER A O 1
ATOM 795 N N . GLU A 1 99 ? 1.157 -12.462 3.423 1.00 95.88 99 GLU A N 1
ATOM 796 C CA . GLU A 1 99 ? 1.352 -12.193 1.988 1.00 95.88 99 GLU A CA 1
ATOM 797 C C . GLU A 1 99 ? 0.540 -13.162 1.119 1.00 95.88 99 GLU A C 1
ATOM 799 O O . GLU A 1 99 ? -0.147 -12.753 0.186 1.00 95.88 99 GLU A O 1
ATOM 804 N N . VAL A 1 100 ? 0.538 -14.450 1.476 1.00 96.25 100 VAL A N 1
ATOM 805 C CA . VAL A 1 100 ? -0.246 -15.475 0.766 1.00 96.25 100 VAL A CA 1
ATOM 806 C C . VAL A 1 100 ? -1.750 -15.195 0.860 1.00 96.25 100 VAL A C 1
ATOM 808 O O . VAL A 1 100 ? -2.477 -15.385 -0.113 1.00 96.25 100 VAL A O 1
ATOM 811 N N . ILE A 1 101 ? -2.231 -14.735 2.019 1.00 94.56 101 ILE A N 1
ATOM 812 C CA . ILE A 1 101 ? -3.648 -14.407 2.219 1.00 94.56 101 ILE A CA 1
ATOM 813 C C . ILE A 1 101 ? -4.052 -13.206 1.358 1.00 94.56 101 ILE A C 1
ATOM 815 O O . ILE A 1 101 ? -5.081 -13.277 0.687 1.00 94.56 101 ILE A O 1
ATOM 819 N N . VAL A 1 102 ? -3.265 -12.123 1.343 1.00 94.31 102 VAL A N 1
ATOM 820 C CA . VAL A 1 102 ? -3.618 -10.905 0.585 1.00 94.31 102 VAL A CA 1
ATOM 821 C C . VAL A 1 102 ? -3.481 -11.079 -0.930 1.00 94.31 102 VAL A C 1
ATOM 823 O O . VAL A 1 102 ? -4.224 -10.447 -1.674 1.00 94.31 102 VAL A O 1
ATOM 826 N N . GLN A 1 103 ? -2.615 -11.989 -1.392 1.00 95.38 103 GLN A N 1
ATOM 827 C CA . GLN A 1 103 ? -2.494 -12.382 -2.805 1.00 95.38 103 GLN A CA 1
ATOM 828 C C . GLN A 1 103 ? -3.643 -13.277 -3.297 1.00 95.38 103 GLN A C 1
ATOM 830 O O . GLN A 1 103 ? -3.679 -13.690 -4.457 1.00 95.38 103 GLN A O 1
ATOM 835 N N . ASN A 1 104 ? -4.607 -13.613 -2.437 1.00 94.31 104 ASN A N 1
ATOM 836 C CA . ASN A 1 104 ? -5.801 -14.314 -2.875 1.00 94.31 104 ASN A CA 1
ATOM 837 C C . ASN A 1 104 ? -6.606 -13.423 -3.835 1.00 94.31 104 ASN A C 1
ATOM 839 O O . ASN A 1 104 ? -6.999 -12.318 -3.469 1.00 94.31 104 ASN A O 1
ATOM 843 N N . HIS A 1 105 ? -6.933 -13.930 -5.028 1.00 92.94 105 HIS A N 1
ATOM 844 C CA . HIS A 1 105 ? -7.725 -13.206 -6.033 1.00 92.94 105 HIS A CA 1
ATOM 845 C C . HIS A 1 105 ? -9.057 -12.651 -5.496 1.00 92.94 105 HIS A C 1
ATOM 847 O O . HIS A 1 105 ? -9.524 -11.623 -5.977 1.00 92.94 105 HIS A O 1
ATOM 853 N N . LYS A 1 106 ? -9.656 -13.298 -4.485 1.00 91.19 106 LYS A N 1
ATOM 854 C CA . LYS A 1 106 ? -10.887 -12.839 -3.819 1.00 91.19 106 LYS A CA 1
ATOM 855 C C . LYS A 1 106 ? -10.695 -11.581 -2.966 1.00 91.19 106 LYS A C 1
ATOM 857 O O . LYS A 1 106 ? -11.687 -11.016 -2.531 1.00 91.19 106 LYS A O 1
ATOM 862 N N . LEU A 1 107 ? -9.454 -11.185 -2.685 1.00 92.62 107 LEU A N 1
ATOM 863 C CA . LEU A 1 107 ? -9.088 -9.941 -2.006 1.00 92.62 107 LEU A CA 1
ATOM 864 C C . LEU A 1 107 ? -8.399 -8.974 -2.973 1.00 92.62 107 LEU A C 1
ATOM 866 O O . LEU A 1 107 ? -8.812 -7.826 -3.081 1.00 92.62 107 LEU A O 1
ATOM 870 N N . GLU A 1 108 ? -7.401 -9.451 -3.720 1.00 94.62 108 GLU A N 1
ATOM 871 C CA . GLU A 1 108 ? -6.586 -8.630 -4.625 1.00 94.62 108 GLU A CA 1
ATOM 872 C C . GLU A 1 108 ? -7.410 -7.961 -5.739 1.00 94.62 108 GLU A C 1
ATOM 874 O O . GLU A 1 108 ? -7.102 -6.851 -6.166 1.00 94.62 108 GLU A O 1
ATOM 879 N N . LYS A 1 109 ? -8.459 -8.633 -6.233 1.00 94.69 109 LYS A N 1
ATOM 880 C CA . LYS A 1 109 ? -9.279 -8.151 -7.357 1.00 94.69 109 LYS A CA 1
ATOM 881 C C . LYS A 1 109 ? -10.582 -7.478 -6.925 1.00 94.69 109 LYS A C 1
ATOM 883 O O . LYS A 1 109 ? -11.460 -7.279 -7.761 1.00 94.69 109 LYS A O 1
ATOM 888 N N . LEU A 1 110 ? -10.732 -7.139 -5.645 1.00 95.25 110 LEU A N 1
ATOM 889 C CA . LEU A 1 110 ? -11.917 -6.433 -5.166 1.00 95.25 110 LEU A CA 1
ATOM 890 C C . LEU A 1 110 ? -11.911 -4.980 -5.652 1.00 95.25 110 LEU A C 1
ATOM 892 O O . LEU A 1 110 ? -10.952 -4.244 -5.430 1.00 95.25 110 LEU A O 1
ATOM 896 N N . HIS A 1 111 ? -13.011 -4.552 -6.269 1.00 95.94 111 HIS A N 1
ATOM 897 C CA . HIS A 1 111 ? -13.251 -3.139 -6.540 1.00 95.94 111 HIS A CA 1
ATOM 898 C C . HIS A 1 111 ? -13.973 -2.508 -5.333 1.00 95.94 111 HIS A C 1
ATOM 900 O O . HIS A 1 111 ? -14.952 -3.094 -4.866 1.00 95.94 111 HIS A O 1
ATOM 906 N N . PRO A 1 112 ? -13.549 -1.335 -4.823 1.00 94.56 112 PRO A N 1
ATOM 907 C CA . PRO A 1 112 ? -14.182 -0.706 -3.658 1.00 94.56 112 PRO A CA 1
ATOM 908 C C . PRO A 1 112 ? -15.683 -0.425 -3.829 1.00 94.56 112 PRO A C 1
ATOM 910 O O . PRO A 1 112 ? -16.442 -0.590 -2.887 1.00 94.56 112 PRO A O 1
ATOM 913 N N . GLU A 1 113 ? -16.104 -0.068 -5.046 1.00 96.00 113 GLU A N 1
ATOM 914 C CA . GLU A 1 113 ? -17.500 0.273 -5.391 1.00 96.00 113 GLU A CA 1
ATOM 915 C C . GLU A 1 113 ? -18.310 -0.901 -5.980 1.00 96.00 113 GLU A C 1
ATOM 917 O O . GLU A 1 113 ? -19.331 -0.685 -6.631 1.00 96.00 113 GLU A O 1
ATOM 922 N N . GLN A 1 114 ? -17.837 -2.147 -5.870 1.00 96.12 114 GLN A N 1
ATOM 923 C CA . GLN A 1 114 ? -18.651 -3.278 -6.333 1.00 96.12 114 GLN A CA 1
ATOM 924 C C . GLN A 1 114 ? -19.822 -3.534 -5.374 1.00 96.12 114 GLN A C 1
ATOM 926 O O . GLN A 1 114 ? -19.772 -3.168 -4.202 1.00 96.12 114 GLN A O 1
ATOM 931 N N . GLU A 1 115 ? -20.868 -4.189 -5.872 1.00 97.50 115 GLU A N 1
ATOM 932 C CA . GLU A 1 115 ? -22.088 -4.432 -5.104 1.00 97.50 115 GLU A CA 1
ATOM 933 C C . GLU A 1 115 ? -21.796 -5.122 -3.758 1.00 97.50 115 GLU A C 1
ATOM 935 O O . GLU A 1 115 ? -21.121 -6.155 -3.710 1.00 97.50 115 GLU A O 1
ATOM 940 N N . GLU A 1 116 ? -22.355 -4.589 -2.666 1.00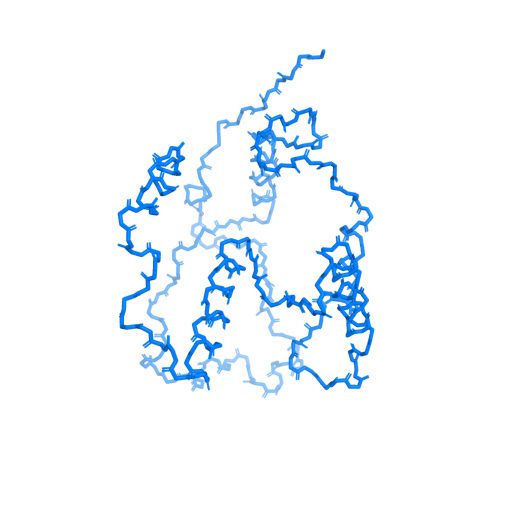 96.81 116 GLU A N 1
ATOM 941 C CA . GLU A 1 116 ? -22.110 -5.069 -1.299 1.00 96.81 116 GLU A CA 1
ATOM 942 C C . GLU A 1 116 ? -22.404 -6.567 -1.114 1.00 96.81 116 GLU A C 1
ATOM 944 O O . GLU A 1 116 ? -21.721 -7.252 -0.344 1.00 96.81 116 GLU A O 1
ATOM 949 N N . SER A 1 117 ? -23.390 -7.110 -1.837 1.00 97.25 117 SER A N 1
ATOM 950 C CA . SER A 1 117 ? -23.743 -8.534 -1.769 1.00 97.25 117 SER A CA 1
ATOM 951 C C . SER A 1 117 ? -22.595 -9.447 -2.224 1.00 97.25 117 SER A C 1
ATOM 953 O O . SER A 1 117 ? -22.462 -10.570 -1.735 1.00 97.25 117 SER A O 1
ATOM 955 N N . THR A 1 118 ? -21.702 -8.945 -3.082 1.00 96.50 118 THR A N 1
ATOM 956 C CA . THR A 1 118 ? -20.558 -9.688 -3.628 1.00 96.50 118 THR A CA 1
ATOM 957 C C . THR A 1 118 ? -19.318 -9.641 -2.727 1.00 96.50 118 THR A C 1
ATOM 959 O O . THR A 1 118 ? -18.385 -10.421 -2.922 1.00 96.50 118 THR A O 1
ATOM 962 N N . ILE A 1 119 ? -19.313 -8.781 -1.696 1.00 96.75 119 ILE A N 1
ATOM 963 C CA . ILE A 1 119 ? -18.136 -8.490 -0.851 1.00 96.75 119 ILE A CA 1
ATOM 964 C C . ILE A 1 119 ? -18.330 -8.781 0.635 1.00 96.75 119 ILE A C 1
ATOM 966 O O . ILE A 1 119 ? -17.516 -8.376 1.468 1.00 96.75 119 ILE A O 1
ATOM 970 N N . GLN A 1 120 ? -19.359 -9.546 0.994 1.00 96.44 120 GLN A N 1
ATOM 971 C CA . GLN A 1 120 ? -19.645 -9.883 2.394 1.00 96.44 120 GLN A CA 1
ATOM 972 C C . GLN A 1 120 ? -18.452 -10.521 3.128 1.00 96.44 120 GLN A C 1
ATOM 974 O O . GLN A 1 120 ? -18.287 -10.327 4.331 1.00 96.44 120 GLN A O 1
ATOM 979 N N . GLY A 1 121 ? -17.569 -11.225 2.409 1.00 95.00 121 GLY A N 1
ATOM 980 C CA . GLY A 1 121 ? -16.338 -11.782 2.973 1.00 95.00 121 GLY A CA 1
ATOM 981 C C . GLY A 1 121 ? -15.393 -10.720 3.548 1.00 95.00 121 GLY A C 1
ATOM 982 O O . GLY A 1 121 ? -14.987 -10.833 4.705 1.00 95.00 121 GLY A O 1
ATOM 983 N N . ILE A 1 122 ? -15.064 -9.675 2.778 1.00 96.00 122 ILE A N 1
ATOM 984 C CA . ILE A 1 122 ? -14.178 -8.600 3.255 1.00 96.00 122 ILE A CA 1
ATOM 985 C C . ILE A 1 122 ? -14.877 -7.733 4.305 1.00 96.00 122 ILE A C 1
ATOM 987 O O . ILE A 1 122 ? -14.254 -7.382 5.303 1.00 96.00 122 ILE A O 1
ATOM 991 N N . LEU A 1 123 ? -16.180 -7.470 4.159 1.00 96.94 123 LEU A N 1
ATOM 992 C CA . LEU A 1 123 ? -16.946 -6.716 5.156 1.00 96.94 123 LEU A CA 1
ATOM 993 C C . LEU A 1 123 ? -16.953 -7.424 6.517 1.00 96.94 123 LEU A C 1
ATOM 995 O O . LEU A 1 123 ? -16.746 -6.787 7.548 1.00 96.94 123 LEU A O 1
ATOM 999 N N . ALA A 1 124 ? -17.090 -8.753 6.531 1.00 97.75 124 ALA A N 1
ATOM 1000 C CA . ALA A 1 124 ? -16.984 -9.540 7.755 1.00 97.75 124 ALA A CA 1
ATOM 1001 C C . ALA A 1 124 ? -15.578 -9.479 8.381 1.00 97.75 124 ALA A C 1
ATOM 1003 O O . ALA A 1 124 ? -15.462 -9.446 9.607 1.00 97.75 124 ALA A O 1
ATOM 1004 N N . ILE A 1 125 ? -14.513 -9.463 7.569 1.00 96.75 125 ILE A N 1
ATOM 1005 C CA . ILE A 1 125 ? -13.129 -9.308 8.049 1.00 96.75 125 ILE A CA 1
ATOM 1006 C C . ILE A 1 125 ? -12.938 -7.924 8.681 1.00 96.75 125 ILE A C 1
ATOM 1008 O O . ILE A 1 125 ? -12.450 -7.840 9.808 1.00 96.75 125 ILE A O 1
ATOM 1012 N N . LEU A 1 126 ? -13.364 -6.860 7.995 1.00 97.31 126 LEU A N 1
ATOM 1013 C CA . LEU A 1 126 ? -13.274 -5.482 8.483 1.00 97.31 126 LEU A CA 1
ATOM 1014 C C . LEU A 1 126 ? -14.050 -5.302 9.790 1.00 97.31 126 LEU A C 1
ATOM 1016 O O . LEU A 1 126 ? -13.507 -4.775 10.756 1.00 97.31 126 LEU A O 1
ATOM 1020 N N . TYR A 1 127 ? -15.281 -5.811 9.858 1.00 98.38 127 TYR A N 1
ATOM 1021 C CA . TYR A 1 127 ? -16.092 -5.752 11.071 1.00 98.38 127 TYR A CA 1
ATOM 1022 C C . TYR A 1 127 ? -15.420 -6.464 12.252 1.00 98.38 127 TYR A C 1
ATOM 1024 O O . TYR A 1 127 ? -15.323 -5.913 13.346 1.00 98.38 127 TYR A O 1
ATOM 1032 N N . LYS A 1 128 ? -14.915 -7.687 12.046 1.00 98.50 128 LYS A N 1
ATOM 1033 C CA . LYS A 1 128 ? -14.232 -8.441 13.109 1.00 98.50 128 LYS A CA 1
ATOM 1034 C C . LYS A 1 128 ? -12.965 -7.736 13.584 1.00 98.50 128 LYS A C 1
ATOM 1036 O O . LYS A 1 128 ? -12.720 -7.697 14.788 1.00 98.50 128 LYS A O 1
ATOM 1041 N N . LEU A 1 129 ? -12.182 -7.177 12.663 1.00 98.38 129 LEU A N 1
ATOM 1042 C CA . LEU A 1 129 ? -10.991 -6.405 13.000 1.00 98.38 129 LEU A CA 1
ATOM 1043 C C . LEU A 1 129 ? -11.350 -5.170 13.835 1.00 98.38 129 LEU A C 1
ATOM 1045 O O . LEU A 1 129 ? -10.766 -4.970 14.894 1.00 98.38 129 LEU A O 1
ATOM 1049 N N . GLU A 1 130 ? -12.345 -4.399 13.403 1.00 98.44 130 GLU A N 1
ATOM 1050 C CA . GLU A 1 130 ? -12.832 -3.207 14.105 1.00 98.44 130 GLU A CA 1
ATOM 1051 C C . GLU A 1 130 ? -13.323 -3.536 15.523 1.00 98.44 130 GLU A C 1
ATOM 1053 O O . GLU A 1 130 ? -12.958 -2.855 16.478 1.00 98.44 130 GLU A O 1
ATOM 1058 N N . ARG A 1 131 ? -14.068 -4.635 15.701 1.00 98.50 131 ARG A N 1
ATOM 1059 C CA . ARG A 1 131 ? -14.486 -5.107 17.033 1.00 98.50 131 ARG A CA 1
ATOM 1060 C C . ARG A 1 131 ? -13.319 -5.546 17.909 1.00 98.50 131 ARG A C 1
ATOM 1062 O O . ARG A 1 131 ? -13.319 -5.249 19.098 1.00 98.50 131 ARG A O 1
ATOM 1069 N N . THR A 1 132 ? -12.335 -6.222 17.326 1.00 98.56 132 THR A N 1
ATOM 1070 C CA . THR A 1 132 ? -11.162 -6.714 18.061 1.00 98.56 132 THR A CA 1
ATOM 1071 C C . THR A 1 132 ? -10.297 -5.553 18.549 1.00 98.56 132 THR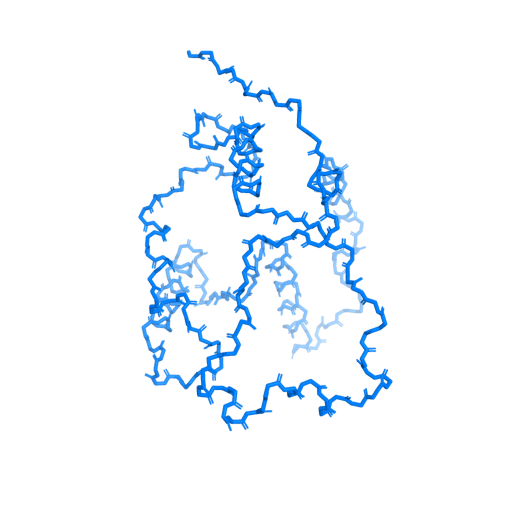 A C 1
ATOM 1073 O O . THR A 1 132 ? -9.842 -5.557 19.688 1.00 98.56 132 THR A O 1
ATOM 1076 N N . LEU A 1 133 ? -10.087 -4.534 17.712 1.00 98.25 133 LEU A N 1
ATOM 1077 C CA . LEU A 1 133 ? -9.348 -3.329 18.097 1.00 98.25 133 LEU A CA 1
ATOM 1078 C C . LEU A 1 133 ? -10.087 -2.536 19.182 1.00 98.25 133 LEU A C 1
ATOM 1080 O O . LEU A 1 133 ? -9.455 -2.122 20.157 1.00 98.25 133 LEU A O 1
ATOM 1084 N N . ALA A 1 134 ? -11.414 -2.424 19.076 1.00 98.12 134 ALA A N 1
ATOM 1085 C CA . ALA A 1 134 ? -12.222 -1.715 20.060 1.00 98.12 134 ALA A CA 1
ATOM 1086 C C . ALA A 1 134 ? -12.155 -2.405 21.432 1.00 98.12 134 ALA A C 1
ATOM 1088 O O . ALA A 1 134 ? -12.016 -1.742 22.458 1.00 98.12 134 ALA A O 1
ATOM 1089 N N . GLU A 1 135 ? -12.167 -3.741 21.451 1.00 98.31 135 GLU A N 1
ATOM 1090 C CA . GLU A 1 135 ? -11.983 -4.533 22.670 1.00 98.31 135 GLU A CA 1
ATOM 1091 C C . GLU A 1 135 ? -10.585 -4.345 23.281 1.00 98.31 135 GLU A C 1
ATOM 1093 O O . GLU A 1 135 ? -10.472 -4.103 24.481 1.00 98.31 135 GLU A O 1
ATOM 1098 N N . ILE A 1 136 ? -9.523 -4.387 22.466 1.00 98.31 136 ILE A N 1
ATOM 1099 C CA . ILE A 1 136 ? -8.134 -4.202 22.929 1.00 98.31 136 ILE A CA 1
ATOM 1100 C C . ILE A 1 136 ? -7.910 -2.797 23.508 1.00 98.31 136 ILE A C 1
ATOM 1102 O O . ILE A 1 136 ? -7.171 -2.639 24.480 1.00 98.31 136 ILE A O 1
ATOM 1106 N N . THR A 1 137 ? -8.509 -1.772 22.899 1.00 97.56 137 THR A N 1
ATOM 1107 C CA . THR A 1 137 ? -8.305 -0.363 23.273 1.00 97.56 137 THR A CA 1
ATOM 1108 C C . THR A 1 137 ? -9.301 0.149 24.314 1.00 97.56 137 THR A C 1
ATOM 1110 O O . THR A 1 137 ? -9.093 1.227 24.871 1.00 97.56 137 THR A O 1
ATOM 1113 N N . GLY A 1 138 ? -10.372 -0.599 24.593 1.00 97.88 138 GLY A N 1
ATOM 1114 C CA . GLY A 1 138 ? -11.465 -0.164 25.466 1.00 97.88 138 GLY A CA 1
ATOM 1115 C C . GLY A 1 138 ? -12.381 0.893 24.836 1.00 97.88 138 GLY A C 1
ATOM 1116 O O . GLY A 1 138 ? -13.073 1.611 25.558 1.00 97.88 138 GLY A O 1
ATOM 1117 N N . MET A 1 139 ? -12.382 1.014 23.507 1.00 97.31 139 MET A N 1
ATOM 1118 C CA . MET A 1 139 ? -13.223 1.955 22.764 1.00 97.31 139 MET A CA 1
ATOM 1119 C C . MET A 1 139 ? -14.586 1.344 22.420 1.00 97.31 139 MET A C 1
ATOM 1121 O O . MET A 1 139 ? -14.770 0.129 22.373 1.00 97.31 139 MET A O 1
ATOM 1125 N N . SER A 1 140 ? -15.580 2.190 22.139 1.00 97.12 140 SER A N 1
ATOM 1126 C CA . SER A 1 140 ? -16.896 1.719 21.683 1.00 97.12 140 SER A CA 1
ATOM 1127 C C . SER A 1 140 ? -16.876 1.291 20.210 1.00 97.12 140 SER A C 1
ATOM 1129 O O . SER A 1 140 ? -17.481 0.276 19.837 1.00 97.12 140 SER A O 1
ATOM 1131 N N . ARG A 1 141 ? -16.165 2.052 19.372 1.00 96.69 141 ARG A N 1
ATOM 1132 C CA . ARG A 1 141 ? -16.000 1.888 17.922 1.00 96.69 141 ARG A CA 1
ATOM 1133 C C . ARG A 1 141 ? -14.592 2.281 17.498 1.00 96.69 141 ARG A C 1
ATOM 1135 O O . ARG A 1 141 ? -14.010 3.174 18.104 1.00 96.69 141 ARG A O 1
ATOM 1142 N N . ASP A 1 142 ? -14.129 1.661 16.422 1.00 96.12 142 ASP A N 1
ATOM 1143 C CA . ASP A 1 142 ? -12.909 2.028 15.711 1.00 96.12 142 ASP A CA 1
ATOM 1144 C C . ASP A 1 142 ? -13.214 2.375 14.249 1.00 96.12 142 ASP A C 1
ATOM 1146 O O . ASP A 1 142 ? -14.226 1.962 13.681 1.00 96.12 142 ASP A O 1
ATOM 1150 N N . SER A 1 143 ? -12.326 3.151 13.624 1.00 96.25 143 SER A N 1
ATOM 1151 C CA . SER A 1 143 ? -12.376 3.440 12.188 1.00 96.25 143 SER A CA 1
ATOM 1152 C C . SER A 1 143 ? -11.162 2.843 11.491 1.00 96.25 143 SER A C 1
ATOM 1154 O O . SER A 1 143 ? -10.025 3.133 11.854 1.00 96.25 143 SER A O 1
ATOM 1156 N N . LEU A 1 144 ? -11.410 2.045 10.451 1.00 97.62 144 LEU A N 1
ATOM 1157 C CA . LEU A 1 144 ? -10.372 1.444 9.604 1.00 97.62 144 LEU A CA 1
ATOM 1158 C C . LEU A 1 144 ? -10.030 2.304 8.373 1.00 97.62 144 LEU A C 1
ATOM 1160 O O . LEU A 1 144 ? -9.307 1.860 7.488 1.00 97.62 144 LEU A O 1
ATOM 1164 N N . GLN A 1 145 ? -10.570 3.523 8.292 1.00 97.38 145 GLN A N 1
ATOM 1165 C CA . GLN A 1 145 ? -10.366 4.435 7.164 1.00 97.38 145 GLN A CA 1
ATOM 1166 C C . GLN A 1 145 ? -8.971 5.100 7.123 1.00 97.38 145 GLN A C 1
ATOM 1168 O O . GLN A 1 145 ? -8.446 5.283 6.021 1.00 97.38 145 GLN A O 1
ATOM 1173 N N . PRO A 1 146 ? -8.346 5.503 8.253 1.00 97.25 146 PRO A N 1
ATOM 1174 C CA . PRO A 1 146 ? -7.034 6.146 8.214 1.00 97.25 146 PRO A CA 1
ATOM 1175 C C . PRO A 1 146 ? -5.933 5.213 7.698 1.00 97.25 146 PRO A C 1
ATOM 1177 O O . PRO A 1 146 ? -5.742 4.113 8.203 1.00 97.25 146 PRO A O 1
ATOM 1180 N N . ALA A 1 147 ? -5.148 5.692 6.732 1.00 96.12 147 ALA A N 1
ATOM 1181 C CA . ALA A 1 147 ? -4.077 4.913 6.100 1.00 96.12 147 ALA A CA 1
ATOM 1182 C C . ALA A 1 147 ? -2.764 4.834 6.914 1.00 96.12 147 ALA A C 1
ATOM 1184 O O . ALA A 1 147 ? -1.873 4.064 6.564 1.00 96.12 147 ALA A O 1
ATOM 1185 N N . ALA A 1 148 ? -2.606 5.657 7.958 1.00 95.38 148 ALA A N 1
ATOM 1186 C CA . ALA A 1 148 ? -1.396 5.730 8.783 1.00 95.38 148 ALA A CA 1
ATOM 1187 C C . ALA A 1 148 ? -1.686 6.372 10.153 1.00 95.38 148 ALA A C 1
ATOM 1189 O O . ALA A 1 148 ? -2.717 7.021 10.330 1.00 95.38 148 ALA A O 1
ATOM 1190 N N . GLY A 1 149 ? -0.742 6.268 11.096 1.00 93.25 149 GLY A N 1
ATOM 1191 C CA . GLY A 1 149 ? -0.875 6.822 12.453 1.00 93.25 149 GLY A CA 1
ATOM 1192 C C . GLY A 1 149 ? -1.172 8.326 12.484 1.00 93.25 149 GLY A C 1
ATOM 1193 O O . GLY A 1 149 ? -2.188 8.731 13.039 1.00 93.25 149 GLY A O 1
ATOM 1194 N N . ALA A 1 150 ? -0.373 9.146 11.792 1.00 94.75 150 ALA A N 1
ATOM 1195 C CA . ALA A 1 150 ? -0.594 10.597 11.717 1.00 94.75 150 ALA A CA 1
ATOM 1196 C C . ALA A 1 150 ? -1.950 10.972 11.079 1.00 94.75 150 ALA A C 1
ATOM 1198 O O . ALA A 1 150 ? -2.570 11.970 11.443 1.00 94.75 150 ALA A O 1
ATOM 1199 N N . HIS A 1 151 ? -2.449 10.151 10.147 1.00 96.88 151 HIS A N 1
ATOM 1200 C CA . HIS A 1 151 ? -3.791 10.326 9.588 1.00 96.88 151 HIS A CA 1
ATOM 1201 C C . HIS A 1 151 ? -4.869 9.999 10.639 1.00 96.88 151 HIS A C 1
ATOM 1203 O O . HIS A 1 151 ? -5.872 10.703 10.730 1.00 96.88 151 HIS A O 1
ATOM 1209 N N . GLY A 1 152 ? -4.642 8.985 11.478 1.00 96.38 152 GLY A N 1
ATOM 1210 C CA . GLY A 1 152 ? -5.495 8.671 12.626 1.00 96.38 152 GLY A CA 1
ATOM 1211 C C . GLY A 1 152 ? -5.529 9.791 13.670 1.00 96.38 152 GLY A C 1
ATOM 1212 O O . GLY A 1 152 ? -6.607 10.158 14.129 1.00 96.38 152 GLY A O 1
ATOM 1213 N N . GLU A 1 153 ? -4.383 10.398 13.986 1.00 95.81 153 GLU A N 1
ATOM 1214 C CA . GLU A 1 153 ? -4.304 11.564 14.880 1.00 95.81 153 GLU A CA 1
ATOM 1215 C C . GLU A 1 153 ? -5.116 12.746 14.336 1.00 95.81 153 GLU A C 1
ATOM 1217 O O . GLU A 1 153 ? -5.906 13.356 15.062 1.00 95.81 153 GLU A O 1
ATOM 1222 N N . PHE A 1 154 ? -4.984 13.030 13.036 1.00 94.19 154 PHE A N 1
ATOM 1223 C CA . PHE A 1 154 ? -5.764 14.075 12.381 1.00 94.19 154 PHE A CA 1
ATOM 1224 C C . PHE A 1 154 ? -7.269 13.781 12.414 1.00 94.19 154 PHE A C 1
ATOM 1226 O O . PHE A 1 154 ? -8.057 14.665 12.754 1.00 94.19 154 PHE A O 1
ATOM 1233 N N . LEU A 1 155 ? -7.677 12.538 12.132 1.00 95.31 155 LEU A N 1
ATOM 1234 C CA . LEU A 1 155 ? -9.074 12.119 12.261 1.00 95.31 155 LEU A CA 1
ATOM 1235 C C . LEU A 1 155 ? -9.580 12.314 13.698 1.00 95.31 155 LEU A C 1
ATOM 1237 O O . LEU A 1 155 ? -10.660 12.869 13.890 1.00 95.31 155 LEU A O 1
ATOM 1241 N N . GLY A 1 156 ? -8.795 11.923 14.703 1.00 94.44 156 GLY A N 1
ATOM 1242 C CA . GLY A 1 156 ? -9.128 12.128 16.112 1.00 94.44 156 GLY A CA 1
ATOM 1243 C C . GLY A 1 156 ? -9.364 13.603 16.442 1.00 94.44 156 GLY A C 1
ATOM 1244 O O . GLY A 1 156 ? -10.389 13.951 17.032 1.00 94.44 156 GLY A O 1
ATOM 1245 N N . ALA A 1 157 ? -8.481 14.490 15.977 1.00 93.06 157 ALA A N 1
ATOM 1246 C CA . ALA A 1 157 ? -8.642 15.933 16.147 1.00 93.06 157 ALA A CA 1
ATOM 1247 C C . ALA A 1 157 ? -9.916 16.469 15.463 1.00 93.06 157 ALA A C 1
ATOM 1249 O O . ALA A 1 157 ? -10.614 17.317 16.027 1.00 93.06 157 ALA A O 1
ATOM 1250 N N . LEU A 1 158 ? -10.257 15.963 14.272 1.00 93.81 158 LEU A N 1
ATOM 1251 C CA . LEU A 1 158 ? -11.492 16.326 13.571 1.00 93.81 158 LEU A CA 1
ATOM 1252 C C . LEU A 1 158 ? -12.748 15.833 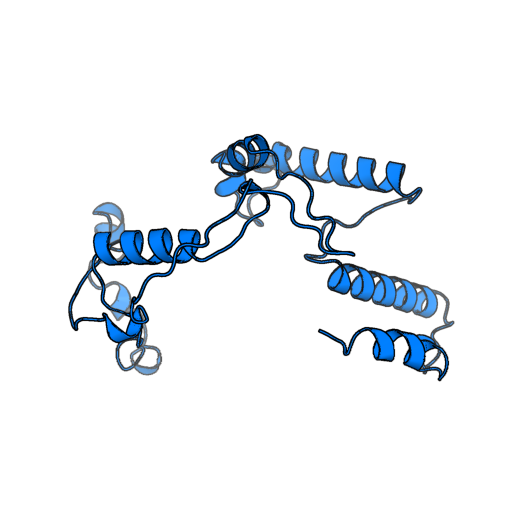14.300 1.00 93.81 158 LEU A C 1
ATOM 1254 O O . LEU A 1 158 ? -13.725 16.579 14.372 1.00 93.81 158 LEU A O 1
ATOM 1258 N N . ILE A 1 159 ? -12.722 14.628 14.878 1.00 95.25 159 ILE A N 1
ATOM 1259 C CA . ILE A 1 159 ? -13.824 14.087 15.687 1.00 95.25 159 ILE A CA 1
ATOM 1260 C C . ILE A 1 159 ? -14.044 14.956 16.930 1.00 95.25 159 ILE A C 1
ATOM 1262 O O . ILE A 1 159 ? -15.172 15.378 17.185 1.00 95.25 159 ILE A O 1
ATOM 1266 N N . MET A 1 160 ? -12.977 15.297 17.660 1.00 93.81 160 MET A N 1
ATOM 1267 C CA . MET A 1 160 ? -13.053 16.190 18.827 1.00 93.81 160 MET A CA 1
ATOM 1268 C C . MET A 1 160 ? -13.614 17.565 18.443 1.00 93.81 160 MET A C 1
ATOM 1270 O O . MET A 1 160 ? -14.519 18.085 19.095 1.00 93.81 160 MET A O 1
ATOM 1274 N N . ARG A 1 161 ? -13.140 18.139 17.329 1.00 90.94 161 ARG A N 1
ATOM 1275 C CA . ARG A 1 161 ? -13.650 19.413 16.801 1.00 90.94 161 ARG A CA 1
ATOM 1276 C C . ARG A 1 161 ? -15.140 19.336 16.455 1.00 90.94 161 ARG A C 1
ATOM 1278 O O . ARG A 1 161 ? -15.886 20.263 16.769 1.00 90.94 161 ARG A O 1
ATOM 1285 N N . ALA A 1 162 ? -15.575 18.266 15.790 1.00 93.50 162 ALA A N 1
ATOM 1286 C CA . ALA A 1 162 ? -16.977 18.059 15.434 1.00 93.50 162 ALA A CA 1
ATOM 1287 C C . ALA A 1 162 ? -17.858 17.905 16.683 1.00 93.50 162 ALA A C 1
ATOM 1289 O O . ALA A 1 162 ? -18.952 18.469 16.728 1.00 93.50 162 ALA A O 1
ATOM 1290 N N . HIS A 1 163 ? -17.355 17.218 17.712 1.00 94.38 163 HIS A N 1
ATOM 1291 C CA . HIS A 1 163 ? -18.033 17.077 18.994 1.00 94.38 163 HIS A CA 1
ATOM 1292 C C . HIS A 1 163 ? -18.255 18.435 19.675 1.00 94.38 163 HIS A C 1
ATOM 1294 O O . HIS A 1 163 ? -19.407 18.797 19.904 1.00 94.38 163 HIS A O 1
ATOM 1300 N N . HIS A 1 164 ? -17.209 19.239 19.895 1.00 93.31 164 HIS A N 1
ATOM 1301 C CA . HIS A 1 164 ? -17.363 20.570 20.508 1.00 93.31 164 HIS A CA 1
ATOM 1302 C C . HIS A 1 164 ? -18.279 21.485 19.691 1.00 93.31 164 HIS A C 1
ATOM 1304 O O . HIS A 1 164 ? -19.132 22.175 20.245 1.00 93.31 164 HIS A O 1
ATOM 1310 N N . ARG A 1 165 ? -18.189 21.429 18.355 1.00 92.88 165 ARG A N 1
ATOM 1311 C CA . ARG A 1 165 ? -19.120 22.149 17.477 1.00 92.88 165 ARG A CA 1
ATOM 1312 C C . ARG A 1 165 ? -20.571 21.730 17.696 1.00 92.88 165 ARG A C 1
ATOM 1314 O O . ARG A 1 165 ? -21.439 22.596 17.692 1.00 92.88 165 ARG A O 1
ATOM 1321 N N . SER A 1 166 ? -20.835 20.438 17.888 1.00 95.94 166 SER A N 1
ATOM 1322 C CA . SER A 1 166 ? -22.190 19.927 18.135 1.00 95.94 166 SER A CA 1
ATOM 1323 C C . SER A 1 166 ? -22.776 20.390 19.472 1.00 95.94 166 SER A C 1
ATOM 1325 O O . SER A 1 166 ? -23.991 20.506 19.579 1.00 95.94 166 SER A O 1
ATOM 1327 N N . GLN A 1 167 ? -21.923 20.687 20.458 1.00 94.31 167 GLN A N 1
ATOM 1328 C CA . GLN A 1 167 ? -22.322 21.183 21.780 1.00 94.31 167 GLN A CA 1
ATOM 1329 C C . GLN A 1 167 ? -22.352 22.720 21.864 1.00 94.31 167 GLN A C 1
ATOM 1331 O O . GLN A 1 167 ? -22.719 23.273 22.893 1.00 94.31 167 GLN A O 1
ATOM 1336 N N . GLY A 1 168 ? -21.972 23.428 20.793 1.00 92.88 168 GLY A N 1
ATOM 1337 C CA . GLY A 1 168 ? -21.839 24.889 20.814 1.00 92.88 168 GLY A CA 1
ATOM 1338 C C . GLY A 1 168 ? -20.593 25.399 21.551 1.00 92.88 168 GLY A C 1
ATOM 1339 O O . GLY A 1 168 ? -20.462 26.599 21.756 1.00 92.88 168 GLY A O 1
ATOM 1340 N N . GLU A 1 169 ? -19.659 24.513 21.895 1.00 90.56 169 GLU A N 1
ATOM 1341 C CA . GLU A 1 169 ? -18.424 24.793 22.647 1.00 90.56 169 GLU A CA 1
ATOM 1342 C C . GLU A 1 169 ? -17.200 24.942 21.727 1.00 90.56 169 GLU A C 1
ATOM 1344 O O . GLU A 1 169 ? -16.056 24.719 22.126 1.00 90.56 169 GLU A O 1
ATOM 1349 N N . LEU A 1 170 ? -17.420 25.232 20.441 1.00 85.81 170 LEU A N 1
ATOM 1350 C CA . LEU A 1 170 ? -16.315 25.369 19.502 1.00 85.81 170 LEU A CA 1
ATOM 1351 C C . LEU A 1 170 ? -15.598 26.699 19.728 1.00 85.81 170 LEU A C 1
ATOM 1353 O O . LEU A 1 170 ? -15.981 27.726 19.167 1.00 85.81 170 LEU A O 1
ATOM 1357 N N . GLU A 1 171 ? -14.516 26.645 20.493 1.00 78.19 171 GLU A N 1
ATOM 1358 C CA . GLU A 1 171 ? -13.597 27.766 20.626 1.00 78.19 171 GLU A CA 1
ATOM 1359 C C . GLU A 1 171 ? -12.934 28.095 19.270 1.00 78.19 171 GLU A C 1
ATOM 1361 O O . GLU A 1 171 ? -12.561 27.192 18.507 1.00 78.19 171 GLU A O 1
ATOM 1366 N N . PRO A 1 172 ? -12.744 29.387 18.944 1.00 68.44 172 PRO A N 1
ATOM 1367 C CA . PRO A 1 172 ? -12.112 29.816 17.698 1.00 68.44 172 PRO A CA 1
ATOM 1368 C C . PRO A 1 172 ? -10.622 29.449 17.626 1.00 68.44 172 PRO A C 1
ATOM 1370 O O . PRO A 1 172 ? -10.055 29.414 16.531 1.00 68.44 172 PRO A O 1
ATOM 1373 N N . VAL A 1 173 ? -9.991 29.143 18.765 1.00 61.34 173 VAL A N 1
ATOM 1374 C CA . VAL A 1 173 ? -8.581 28.750 18.856 1.00 61.34 173 VAL A CA 1
ATOM 1375 C C . VAL A 1 173 ? -8.484 27.278 19.275 1.00 61.34 173 VAL A C 1
ATOM 1377 O O . VAL A 1 173 ? -8.869 26.934 20.391 1.00 61.34 173 VAL A O 1
ATOM 1380 N N . PRO A 1 174 ? -7.953 26.384 18.420 1.00 58.06 174 PRO A N 1
ATOM 1381 C CA . PRO A 1 174 ? -7.661 25.011 18.814 1.00 58.06 174 PRO A CA 1
ATOM 1382 C C . PRO A 1 174 ? -6.659 24.990 19.976 1.00 58.06 174 PRO A C 1
ATOM 1384 O O . PRO A 1 174 ? -5.588 25.586 19.865 1.00 58.06 174 PRO A O 1
ATOM 1387 N N . LEU A 1 175 ? -6.955 24.250 21.051 1.00 56.50 175 LEU A N 1
ATOM 1388 C CA . LEU A 1 175 ? -6.072 24.097 22.223 1.00 56.50 175 LEU A CA 1
ATOM 1389 C C . LEU A 1 175 ? -4.634 23.658 21.856 1.00 56.50 175 LEU A C 1
ATOM 1391 O O . LEU A 1 175 ? -3.681 23.960 22.566 1.00 56.50 175 LEU A O 1
ATOM 1395 N N . TRP A 1 176 ? -4.466 22.981 20.718 1.00 55.97 176 TRP A N 1
ATOM 1396 C CA . TRP A 1 176 ? -3.188 22.504 20.173 1.00 55.97 176 TRP A CA 1
ATOM 1397 C C . TRP A 1 176 ? -2.272 23.617 19.619 1.00 55.97 176 TRP A C 1
ATOM 1399 O O . TRP A 1 176 ? -1.119 23.351 19.291 1.00 55.97 176 TRP A O 1
ATOM 1409 N N . LEU A 1 177 ? -2.764 24.860 19.514 1.00 46.78 177 LEU A N 1
ATOM 1410 C CA . LEU A 1 177 ? -1.972 26.061 19.207 1.00 46.78 177 LEU A CA 1
ATOM 1411 C C . LEU A 1 177 ? -1.601 26.870 20.466 1.00 46.78 177 LEU A C 1
ATOM 1413 O O . LEU A 1 177 ? -0.928 27.894 20.348 1.00 46.78 177 LEU A O 1
ATOM 1417 N N . ASP A 1 178 ? -1.977 26.414 21.670 1.00 45.28 178 ASP A N 1
ATOM 1418 C CA . ASP A 1 178 ? -1.410 26.938 22.916 1.00 45.28 178 ASP A CA 1
ATOM 1419 C C . ASP A 1 178 ? 0.071 26.517 23.023 1.00 45.28 178 ASP A C 1
ATOM 1421 O O . ASP A 1 178 ? 0.474 25.398 22.690 1.00 45.28 178 ASP A O 1
ATOM 1425 N N . SER A 1 179 ? 0.883 27.439 23.531 1.00 46.66 179 SER A N 1
ATOM 1426 C CA . SER A 1 179 ? 2.304 27.351 23.877 1.00 46.66 179 SER A CA 1
ATOM 1427 C C . SER A 1 179 ? 2.778 26.026 24.504 1.00 46.66 179 SER A C 1
ATOM 1429 O O . SER A 1 179 ? 3.957 25.687 24.392 1.00 46.66 179 SER A O 1
ATOM 1431 N N . ARG A 1 180 ? 1.879 25.236 25.104 1.00 44.12 180 ARG A N 1
ATOM 1432 C CA . ARG A 1 180 ? 2.158 23.917 25.692 1.00 44.12 180 ARG A CA 1
ATOM 1433 C C . ARG A 1 180 ? 2.406 22.803 24.662 1.00 44.12 180 ARG A C 1
ATOM 1435 O O . ARG A 1 180 ? 3.191 21.898 24.947 1.00 44.12 180 ARG A O 1
ATOM 1442 N N . TRP A 1 181 ? 1.839 22.887 23.453 1.00 42.41 181 TRP A N 1
ATOM 1443 C CA . TRP A 1 181 ? 1.966 21.847 22.412 1.00 42.41 181 TRP A CA 1
ATOM 1444 C C . TRP A 1 181 ? 3.162 22.037 21.461 1.00 42.41 181 TRP A C 1
ATOM 1446 O O . TRP A 1 181 ? 3.672 21.085 20.871 1.00 42.41 181 TRP A O 1
ATOM 1456 N N . SER A 1 182 ? 3.707 23.256 21.400 1.00 42.97 182 SER A N 1
ATOM 1457 C CA . SER A 1 182 ? 4.971 23.599 20.716 1.00 42.97 182 SER A CA 1
ATOM 1458 C C . SER A 1 182 ? 6.161 22.726 21.154 1.00 42.97 182 SER A C 1
ATOM 1460 O O . SER A 1 182 ? 7.098 22.512 20.380 1.00 42.97 182 SER A O 1
ATOM 1462 N N . SER A 1 183 ? 6.122 22.176 22.373 1.00 44.94 183 SER A N 1
ATOM 1463 C CA . SER A 1 183 ? 7.143 21.251 22.875 1.00 44.94 183 SER A CA 1
ATOM 1464 C C . SER A 1 183 ? 7.105 19.873 22.189 1.00 44.94 183 SER A C 1
ATOM 1466 O O . SER A 1 183 ? 8.166 19.292 21.968 1.00 44.94 183 SER A O 1
ATOM 1468 N N . TYR A 1 184 ? 5.927 19.396 21.763 1.00 46.78 184 TYR A N 1
ATOM 1469 C CA . TYR A 1 184 ? 5.720 18.063 21.175 1.00 46.78 184 TYR A CA 1
ATOM 1470 C C . TYR A 1 184 ? 6.177 17.973 19.709 1.00 46.78 184 TYR A C 1
ATOM 1472 O O . TYR A 1 184 ? 6.703 16.956 19.270 1.00 46.78 184 TYR A O 1
ATOM 1480 N N . HIS A 1 185 ? 6.069 19.065 18.946 1.00 45.19 185 HIS A N 1
ATOM 1481 C CA . HIS A 1 185 ? 6.618 19.128 17.585 1.00 45.19 185 HIS A CA 1
ATOM 1482 C C . HIS A 1 185 ? 8.128 19.386 17.543 1.00 45.19 185 HIS A C 1
ATOM 1484 O O . HIS A 1 185 ? 8.777 19.079 16.541 1.00 45.19 185 HIS A O 1
ATOM 1490 N N . ARG A 1 186 ? 8.714 19.949 18.608 1.00 44.06 186 ARG A N 1
ATOM 1491 C CA . ARG A 1 186 ? 10.155 20.243 18.644 1.00 44.06 186 ARG A CA 1
ATOM 1492 C C . ARG A 1 186 ? 11.002 18.972 18.767 1.00 44.06 186 ARG A C 1
ATOM 1494 O O . ARG A 1 186 ? 12.137 18.968 18.308 1.00 44.06 186 ARG A O 1
ATOM 1501 N N . THR A 1 187 ? 10.437 17.895 19.308 1.00 43.47 187 THR A N 1
ATOM 1502 C CA . THR A 1 187 ? 11.078 16.577 19.435 1.00 43.47 187 THR A CA 1
ATOM 1503 C C . THR A 1 187 ? 10.970 15.706 18.179 1.00 43.47 187 THR A C 1
ATOM 1505 O O . THR A 1 187 ? 11.729 14.752 18.062 1.00 43.47 187 THR A O 1
ATOM 1508 N N . GLN A 1 188 ? 10.100 16.038 17.214 1.00 42.78 188 GLN A N 1
ATOM 1509 C CA . GLN A 1 188 ? 9.975 15.292 15.949 1.00 42.78 188 GLN A CA 1
ATOM 1510 C C . GLN A 1 188 ? 10.726 15.908 14.755 1.00 42.78 188 GLN A C 1
ATOM 1512 O O . GLN A 1 188 ? 10.794 15.287 13.701 1.00 42.78 188 GLN A O 1
ATOM 1517 N N . ARG A 1 189 ? 11.372 17.075 14.906 1.00 36.12 189 ARG A N 1
ATOM 1518 C CA . ARG A 1 189 ? 12.288 17.649 13.888 1.00 36.12 189 ARG A CA 1
ATOM 1519 C C . ARG A 1 189 ? 13.692 17.019 13.914 1.00 36.12 189 ARG A C 1
ATOM 1521 O O . ARG A 1 189 ? 14.686 17.709 13.710 1.00 36.12 189 ARG A O 1
ATOM 1528 N N . GLY A 1 190 ? 13.765 15.736 14.250 1.00 38.38 190 GLY A N 1
ATOM 1529 C CA . GLY A 1 190 ? 14.998 14.959 14.376 1.00 38.38 190 GLY A CA 1
ATOM 1530 C C . GLY A 1 190 ? 15.021 13.720 13.483 1.00 38.38 190 GLY A C 1
ATOM 1531 O O . GLY A 1 190 ? 15.716 12.767 13.821 1.00 38.38 190 GLY A O 1
ATOM 1532 N N . TRP A 1 191 ? 14.247 13.735 12.396 1.00 36.69 191 TRP A N 1
ATOM 1533 C CA . TRP A 1 191 ? 14.296 12.760 11.309 1.00 36.69 191 TRP A CA 1
ATOM 1534 C C . TRP A 1 191 ? 14.443 13.502 9.986 1.00 36.69 191 TRP A C 1
ATOM 1536 O O . TRP A 1 191 ? 13.710 14.503 9.804 1.00 36.69 191 TRP A O 1
#

pLDDT: mean 87.19, std 15.35, range [36.12, 98.56]

Foldseek 3Di:
DDDDQDDDPDDDLLVVADPPAAADDPDDQDPVRCVVQNPPNVVVDPPVPDDDDDPSDGRDHNVVVVVVVVRVVSNDDAVVNHDDDDPPPCRDDDDPVVVVVCPPCLNVVDDPPPDPVSNVPVVVVVVVVQVVVCVVVVHPTDDPPQPDDVSVVVVVLVVVQVVCVVVVNNDPDDPCPPPVVVVVVVVVVPD